Protein AF-A0A960AVV8-F1 (afdb_monomer_lite)

Radius of gyration: 19.46 Å; chains: 1; bounding box: 42×46×54 Å

pLDDT: mean 92.72, std 5.71, range [65.0, 98.75]

Secondary structure (DSSP, 8-state):
--HHHHHHHTHHHHH-GGGHHHHHHHHHHHHTT--HHHHHHHHHHHSHHHHHHHHHHHHHHHHH------GGGHHHHHHHHHHH-TTTHHHHIIIIIGGGGS-----SS----------SS-EEEEEEEE-SSS-HHHHHHHHHHHSSEEEEEEEEESSSGGGS--HHHHHHHHHHHHH-PPPPTT-EE--SS-TT-

Sequence (197 aa):
MDEADLLLSQFAPLRNPELWPQNAAALNAAMRGNPSDLEAGAGPFLTPKGWASVTTSAAISCADASAHRPPKAWPRVIGRFNRISRLQGRVQGWWLWAPCAAWPVRGQDAYRGPWNASTPNPILLIGTRHDPNTPYRNAVRAQRLLGNAVLLTHNGYGHLSYQDPSACVELARVDYLVNVKTPLNGTVCKPDKRPFH

Structure (mmCIF, N/CA/C/O backbone):
data_AF-A0A960AVV8-F1
#
_entry.id   AF-A0A960AVV8-F1
#
loop_
_atom_site.group_PDB
_atom_site.id
_atom_site.type_symbol
_atom_site.label_atom_id
_atom_site.label_alt_id
_atom_site.label_comp_id
_atom_site.label_asym_id
_atom_site.label_entity_id
_atom_site.label_seq_id
_atom_site.pdbx_PDB_ins_code
_atom_site.Cartn_x
_atom_site.Cartn_y
_atom_site.Cartn_z
_atom_site.occupancy
_atom_site.B_iso_or_equiv
_atom_site.auth_seq_id
_atom_site.auth_comp_id
_atom_site.auth_asym_id
_atom_site.auth_atom_id
_atom_site.pdbx_PDB_model_num
ATOM 1 N N . MET A 1 1 ? 17.703 -1.146 -21.468 1.00 84.00 1 MET A N 1
ATOM 2 C CA . MET A 1 1 ? 16.694 -1.535 -20.469 1.00 84.00 1 MET A CA 1
ATOM 3 C C . MET A 1 1 ? 16.063 -2.857 -20.850 1.00 84.00 1 MET A C 1
ATOM 5 O O . MET A 1 1 ? 15.555 -2.978 -21.964 1.00 84.00 1 MET A O 1
ATOM 9 N N . ASP A 1 2 ? 16.103 -3.835 -19.952 1.00 88.12 2 ASP A N 1
ATOM 10 C CA . ASP A 1 2 ? 15.356 -5.083 -20.115 1.00 88.12 2 ASP A CA 1
ATOM 11 C C . ASP A 1 2 ? 13.948 -4.997 -19.482 1.00 88.12 2 ASP A C 1
ATOM 13 O O . ASP A 1 2 ? 13.539 -3.965 -18.944 1.00 88.12 2 ASP A O 1
ATOM 17 N N . GLU A 1 3 ? 13.161 -6.075 -19.584 1.00 88.44 3 GLU A N 1
ATOM 18 C CA . GLU A 1 3 ? 11.819 -6.132 -18.985 1.00 88.44 3 GLU A CA 1
ATOM 19 C C . GLU A 1 3 ? 11.873 -6.013 -17.451 1.00 88.44 3 GLU A C 1
ATOM 21 O O . GLU A 1 3 ? 10.986 -5.408 -16.855 1.00 88.44 3 GLU A O 1
ATOM 26 N N . ALA A 1 4 ? 12.890 -6.574 -16.794 1.00 87.00 4 ALA A N 1
ATOM 27 C CA . ALA A 1 4 ? 12.969 -6.605 -15.338 1.00 87.00 4 ALA A CA 1
ATOM 28 C C . ALA A 1 4 ? 13.204 -5.206 -14.757 1.00 87.00 4 ALA A C 1
ATOM 30 O O . ALA A 1 4 ? 12.497 -4.815 -13.824 1.00 87.00 4 ALA A O 1
ATOM 31 N N . ASP A 1 5 ? 14.116 -4.438 -15.351 1.00 90.06 5 ASP A N 1
ATOM 32 C CA . ASP A 1 5 ? 14.379 -3.044 -14.992 1.00 90.06 5 ASP A CA 1
ATOM 33 C C . ASP A 1 5 ? 13.116 -2.195 -15.139 1.00 90.06 5 ASP A C 1
ATOM 35 O O . ASP A 1 5 ? 12.729 -1.464 -14.222 1.00 90.06 5 ASP A O 1
ATOM 39 N N . LEU A 1 6 ? 12.399 -2.363 -16.256 1.00 92.44 6 LEU A N 1
ATOM 40 C CA . LEU A 1 6 ? 11.126 -1.685 -16.467 1.00 92.44 6 LEU A CA 1
ATOM 41 C C . LEU A 1 6 ? 10.138 -2.016 -15.343 1.00 92.44 6 LEU A C 1
ATOM 43 O O . LEU A 1 6 ? 9.556 -1.103 -14.766 1.00 92.44 6 LEU A O 1
ATOM 47 N N . LEU A 1 7 ? 9.952 -3.288 -14.991 1.00 92.19 7 LEU A N 1
ATOM 48 C CA . LEU A 1 7 ? 9.010 -3.681 -13.937 1.00 92.19 7 LEU A CA 1
ATOM 49 C C . LEU A 1 7 ? 9.407 -3.144 -12.551 1.00 92.19 7 LEU A C 1
ATOM 51 O O . LEU A 1 7 ? 8.540 -2.680 -11.804 1.00 92.19 7 LEU A O 1
ATOM 55 N N . LEU A 1 8 ? 10.699 -3.169 -12.215 1.00 90.62 8 LEU A N 1
ATOM 56 C CA . LEU A 1 8 ? 11.222 -2.638 -10.953 1.00 90.62 8 LEU A CA 1
ATOM 57 C C . LEU A 1 8 ? 11.038 -1.122 -10.855 1.00 90.62 8 LEU A C 1
ATOM 59 O O . LEU A 1 8 ? 10.595 -0.627 -9.814 1.00 90.62 8 LEU A O 1
ATOM 63 N N . SER A 1 9 ? 11.283 -0.396 -11.950 1.00 93.56 9 SER A N 1
ATOM 64 C CA . SER A 1 9 ? 11.131 1.064 -12.005 1.00 93.56 9 SER A CA 1
ATOM 65 C C . SER A 1 9 ? 9.711 1.534 -11.660 1.00 93.56 9 SER A C 1
ATOM 67 O O . SER A 1 9 ? 9.526 2.640 -11.159 1.00 93.56 9 SER A O 1
ATOM 69 N N . GLN A 1 10 ? 8.695 0.681 -11.847 1.00 93.94 10 GLN A N 1
ATOM 70 C CA . GLN A 1 10 ? 7.302 1.023 -11.554 1.00 93.94 10 GLN A CA 1
ATOM 71 C C . GLN A 1 10 ? 6.935 0.917 -10.067 1.00 93.94 10 GLN A C 1
ATOM 73 O O . GLN A 1 10 ? 5.875 1.398 -9.665 1.00 93.94 10 GLN A O 1
ATOM 78 N N . PHE A 1 11 ? 7.768 0.298 -9.225 1.00 90.00 11 PHE A N 1
ATOM 79 C CA . PHE A 1 11 ? 7.411 0.042 -7.827 1.00 90.00 11 PHE A CA 1
ATOM 80 C C . PHE A 1 11 ? 7.203 1.327 -7.012 1.00 90.00 11 PHE A C 1
ATOM 82 O O . PHE A 1 11 ? 6.229 1.433 -6.267 1.00 90.00 11 PHE A O 1
ATOM 89 N N . ALA A 1 12 ? 8.100 2.306 -7.149 1.00 90.50 12 ALA A N 1
ATOM 90 C CA . ALA A 1 12 ? 7.998 3.584 -6.448 1.00 90.50 12 ALA A CA 1
ATOM 91 C C . ALA A 1 12 ? 6.851 4.477 -6.970 1.00 90.50 12 ALA A C 1
ATOM 93 O O . ALA A 1 12 ? 5.987 4.839 -6.166 1.00 90.50 12 ALA A O 1
ATOM 94 N N . PRO A 1 13 ? 6.765 4.804 -8.276 1.00 93.94 13 PRO A N 1
ATOM 95 C CA . PRO A 1 13 ? 5.767 5.753 -8.765 1.00 93.94 13 PRO A CA 1
ATOM 96 C C . PRO A 1 13 ? 4.332 5.250 -8.602 1.00 93.94 13 PRO A C 1
ATOM 98 O O . PRO A 1 13 ? 3.453 6.023 -8.244 1.00 93.94 13 PRO A O 1
ATOM 101 N N . LEU A 1 14 ? 4.058 3.951 -8.759 1.00 92.81 14 LEU A N 1
ATOM 102 C CA . LEU A 1 14 ? 2.690 3.442 -8.587 1.00 92.81 14 LEU A CA 1
ATOM 103 C C . LEU A 1 14 ? 2.161 3.584 -7.151 1.00 92.81 14 LEU A C 1
ATOM 105 O O . LEU A 1 14 ? 0.949 3.597 -6.944 1.00 92.81 14 LEU A O 1
ATOM 109 N N . ARG A 1 15 ? 3.051 3.708 -6.161 1.00 93.81 15 ARG A N 1
ATOM 110 C CA . ARG A 1 15 ? 2.703 3.891 -4.746 1.00 93.81 15 ARG A CA 1
ATOM 111 C C . ARG A 1 15 ? 2.546 5.354 -4.343 1.00 93.81 15 ARG A C 1
ATOM 113 O O . ARG A 1 15 ? 1.976 5.595 -3.283 1.00 93.81 15 ARG A O 1
ATOM 120 N N . ASN A 1 16 ? 3.042 6.288 -5.149 1.00 94.44 16 ASN A N 1
ATOM 121 C CA . ASN A 1 16 ? 3.031 7.713 -4.849 1.00 94.44 16 ASN A CA 1
ATOM 122 C C . ASN A 1 16 ? 2.475 8.511 -6.048 1.00 94.44 16 ASN A C 1
ATOM 124 O O . ASN A 1 16 ? 3.204 8.729 -7.019 1.00 94.44 16 ASN A O 1
ATOM 128 N N . PRO A 1 17 ? 1.209 8.964 -5.979 1.00 93.75 17 PRO A N 1
ATOM 129 C CA . PRO A 1 17 ? 0.574 9.781 -7.012 1.00 93.75 17 PRO A CA 1
ATOM 130 C C . PRO A 1 17 ? 1.329 11.051 -7.408 1.00 93.75 17 PRO A C 1
ATOM 132 O O . PRO A 1 17 ? 1.229 11.475 -8.559 1.00 93.75 17 PRO A O 1
ATOM 135 N N . GLU A 1 18 ? 2.122 11.630 -6.506 1.00 92.00 18 GLU A N 1
ATOM 136 C CA . GLU A 1 18 ? 2.955 12.803 -6.792 1.00 92.00 18 GLU A CA 1
ATOM 137 C C . GLU A 1 18 ? 3.999 12.526 -7.888 1.00 92.00 18 GLU A C 1
ATOM 139 O O . GLU A 1 18 ? 4.333 13.407 -8.678 1.00 92.00 18 GLU A O 1
ATOM 144 N N . LEU A 1 19 ? 4.464 11.278 -8.002 1.00 93.31 19 LEU A N 1
ATOM 145 C CA . LEU A 1 19 ? 5.459 10.863 -8.995 1.00 93.31 19 LEU A CA 1
ATOM 146 C C . LEU A 1 19 ? 4.846 10.498 -10.354 1.00 93.31 19 LEU A C 1
ATOM 148 O O . LEU A 1 19 ? 5.576 10.202 -11.303 1.00 93.31 19 LEU A O 1
ATOM 152 N N . TRP A 1 20 ? 3.518 10.478 -10.488 1.00 94.88 20 TRP A N 1
ATOM 153 C CA . TRP A 1 20 ? 2.874 10.006 -11.716 1.00 94.88 20 TRP A CA 1
ATOM 154 C C . TRP A 1 20 ? 3.174 10.857 -12.956 1.00 94.88 20 TRP A C 1
ATOM 156 O O . TRP A 1 20 ? 3.436 10.253 -13.999 1.00 94.88 20 TRP A O 1
ATOM 166 N N . PRO A 1 21 ? 3.196 12.207 -12.903 1.00 93.94 21 PRO A N 1
ATOM 167 C CA . PRO A 1 21 ? 3.568 13.015 -14.066 1.00 93.94 21 PRO A CA 1
ATOM 168 C C . PRO A 1 21 ? 4.992 12.722 -14.558 1.00 93.94 21 PRO A C 1
ATOM 170 O O . PRO A 1 21 ? 5.221 12.574 -15.758 1.00 93.94 21 PRO A O 1
ATOM 173 N N . GLN A 1 22 ? 5.937 12.565 -13.628 1.00 94.25 22 GLN A N 1
ATOM 174 C CA . GLN A 1 22 ? 7.332 12.239 -13.937 1.00 94.25 22 GLN A CA 1
ATOM 175 C C . GLN A 1 22 ? 7.448 10.832 -14.537 1.00 94.25 22 GLN A C 1
ATOM 177 O O . GLN A 1 22 ? 8.085 10.653 -15.571 1.00 94.25 22 GLN A O 1
ATOM 182 N N . ASN A 1 23 ? 6.759 9.841 -13.959 1.00 95.75 23 ASN A N 1
ATOM 183 C CA . ASN A 1 23 ? 6.737 8.483 -14.505 1.00 95.75 23 ASN A CA 1
ATOM 184 C C . ASN A 1 23 ? 6.099 8.432 -15.904 1.00 95.75 23 ASN A C 1
ATOM 186 O O . ASN A 1 23 ? 6.581 7.720 -16.780 1.00 95.75 23 ASN A O 1
ATOM 190 N N . ALA A 1 24 ? 5.041 9.213 -16.147 1.00 96.31 24 ALA A N 1
ATOM 191 C CA . ALA A 1 24 ? 4.429 9.322 -17.469 1.00 96.31 24 ALA A CA 1
ATOM 192 C C . ALA A 1 24 ? 5.407 9.911 -18.501 1.00 96.31 24 ALA A C 1
ATOM 194 O O . ALA A 1 24 ? 5.494 9.406 -19.622 1.00 96.31 24 ALA A O 1
ATOM 195 N N . ALA A 1 25 ? 6.180 10.934 -18.122 1.00 96.38 25 ALA A N 1
ATOM 196 C CA . ALA A 1 25 ? 7.226 11.496 -18.972 1.00 96.38 25 ALA A CA 1
ATOM 197 C C . ALA A 1 25 ? 8.341 10.477 -19.270 1.00 96.38 25 ALA A C 1
ATOM 199 O O . ALA A 1 25 ? 8.720 10.331 -20.433 1.00 96.38 25 ALA A O 1
ATOM 200 N N . ALA A 1 26 ? 8.791 9.724 -18.261 1.00 97.06 26 ALA A N 1
ATOM 201 C CA . ALA A 1 26 ? 9.808 8.681 -18.403 1.00 97.06 26 ALA A CA 1
ATOM 202 C C . ALA A 1 26 ? 9.350 7.540 -19.332 1.00 97.06 26 ALA A C 1
ATOM 204 O O . ALA A 1 26 ? 10.071 7.151 -20.250 1.00 97.06 26 ALA A O 1
ATOM 205 N N . LEU A 1 27 ? 8.112 7.055 -19.170 1.00 96.56 27 LEU A N 1
ATOM 206 C CA . LEU A 1 27 ? 7.510 6.061 -20.071 1.00 96.56 27 LEU A CA 1
ATOM 207 C C . LEU A 1 27 ? 7.432 6.581 -21.512 1.00 96.56 27 LEU A C 1
ATOM 209 O O . LEU A 1 27 ? 7.778 5.876 -22.458 1.00 96.56 27 LEU A O 1
ATOM 213 N N . ASN A 1 28 ? 7.023 7.836 -21.685 1.00 97.69 28 ASN A N 1
ATOM 214 C CA . ASN A 1 28 ? 6.920 8.483 -22.987 1.00 97.69 28 ASN A CA 1
ATOM 215 C C . ASN A 1 28 ? 8.299 8.688 -23.655 1.00 97.69 28 ASN A C 1
ATOM 217 O O . ASN A 1 28 ? 8.425 8.544 -24.871 1.00 97.69 28 ASN A O 1
ATOM 221 N N . ALA A 1 29 ? 9.344 8.998 -22.882 1.00 97.81 29 ALA A N 1
ATOM 222 C CA . ALA A 1 29 ? 10.720 9.066 -23.373 1.00 97.81 29 ALA A CA 1
ATOM 223 C C . ALA A 1 29 ? 11.237 7.682 -23.793 1.00 97.81 29 ALA A C 1
ATOM 225 O O . ALA A 1 29 ? 11.805 7.543 -24.879 1.00 97.81 29 ALA A O 1
ATOM 226 N N . ALA A 1 30 ? 10.946 6.645 -23.003 1.00 96.94 30 ALA A N 1
ATOM 227 C CA . ALA A 1 30 ? 11.316 5.269 -23.314 1.00 96.94 30 ALA A CA 1
ATOM 228 C C . ALA A 1 30 ? 10.648 4.771 -24.602 1.00 96.94 30 ALA A C 1
ATOM 230 O O . ALA A 1 30 ? 11.308 4.159 -25.439 1.00 96.94 30 ALA A O 1
ATOM 231 N N . MET A 1 31 ? 9.374 5.116 -24.821 1.00 96.38 31 MET A N 1
ATOM 232 C CA . MET A 1 31 ? 8.669 4.842 -26.081 1.00 96.38 31 MET A CA 1
ATOM 233 C C . MET A 1 31 ? 9.312 5.529 -27.297 1.00 96.38 31 MET A C 1
ATOM 235 O O . MET A 1 31 ? 9.145 5.057 -28.418 1.00 96.38 31 MET A O 1
ATOM 239 N N . ARG A 1 32 ? 10.064 6.617 -27.090 1.00 97.62 32 ARG A N 1
ATOM 240 C CA . ARG A 1 32 ? 10.869 7.299 -28.120 1.00 97.62 32 ARG A CA 1
ATOM 241 C C . ARG A 1 32 ? 12.323 6.818 -28.192 1.00 97.62 32 ARG A C 1
ATOM 243 O O . ARG A 1 32 ? 13.122 7.426 -28.895 1.00 97.62 32 ARG A O 1
ATOM 250 N N . GLY A 1 33 ? 12.673 5.749 -27.480 1.00 96.88 33 GLY A N 1
ATOM 251 C CA . GLY A 1 33 ? 14.013 5.166 -27.496 1.00 96.88 33 GLY A CA 1
ATOM 252 C C . GLY A 1 33 ? 14.975 5.716 -26.441 1.00 96.88 33 GLY A C 1
ATOM 253 O O . GLY A 1 33 ? 16.153 5.378 -26.491 1.00 96.88 33 GLY A O 1
ATOM 254 N N . ASN A 1 34 ? 14.506 6.518 -25.477 1.00 97.25 34 ASN A N 1
ATOM 255 C CA . ASN A 1 34 ? 15.319 6.983 -24.349 1.00 97.25 34 ASN A CA 1
ATOM 256 C C . ASN A 1 34 ? 14.790 6.431 -23.008 1.00 97.25 34 ASN A C 1
ATOM 258 O O . ASN A 1 34 ? 13.905 7.042 -22.406 1.00 97.25 34 ASN A O 1
ATOM 262 N N . PRO A 1 35 ? 15.300 5.280 -22.531 1.00 96.25 35 PRO A N 1
ATOM 263 C CA . PRO A 1 35 ? 14.834 4.647 -21.300 1.00 96.25 35 PRO A CA 1
ATOM 264 C C . PRO A 1 35 ? 15.554 5.115 -20.025 1.00 96.25 35 PRO A C 1
ATOM 266 O O . PRO A 1 35 ? 15.284 4.560 -18.961 1.00 96.25 35 PRO A O 1
ATOM 269 N N . SER A 1 36 ? 16.465 6.092 -20.102 1.00 95.94 36 SER A N 1
ATOM 270 C CA . SER A 1 36 ? 17.418 6.380 -19.02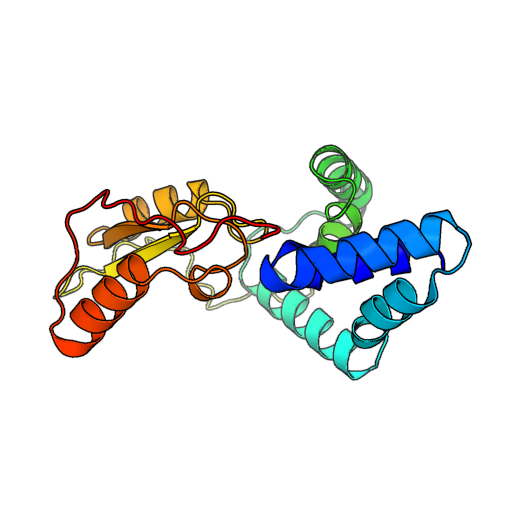1 1.00 95.94 36 SER A CA 1
ATOM 271 C C . SER A 1 36 ? 16.770 6.695 -17.668 1.00 95.94 36 SER A C 1
ATOM 273 O O . SER A 1 36 ? 17.270 6.242 -16.642 1.00 95.94 36 SER A O 1
ATOM 275 N N . ASP A 1 37 ? 15.629 7.388 -17.644 1.00 95.75 37 ASP A N 1
ATOM 276 C CA . ASP A 1 37 ? 14.917 7.694 -16.392 1.00 95.75 37 ASP A CA 1
ATOM 277 C C . ASP A 1 37 ? 14.326 6.438 -15.727 1.00 95.75 37 ASP A C 1
ATOM 279 O O . ASP A 1 37 ? 14.298 6.322 -14.500 1.00 95.75 37 ASP A O 1
ATOM 283 N N . LEU A 1 38 ? 13.872 5.468 -16.526 1.00 96.19 38 LEU A N 1
ATOM 284 C CA . LEU A 1 38 ? 13.340 4.201 -16.020 1.00 96.19 38 LEU A CA 1
ATOM 285 C C . LEU A 1 38 ? 14.466 3.288 -15.524 1.00 96.19 38 LEU A C 1
ATOM 287 O O . LEU A 1 38 ? 14.331 2.675 -14.466 1.00 96.19 38 LEU A O 1
ATOM 291 N N . GLU A 1 39 ? 15.600 3.258 -16.229 1.00 94.75 39 GLU A N 1
ATOM 292 C CA . GLU A 1 39 ? 16.811 2.556 -15.781 1.00 94.75 39 GLU A CA 1
ATOM 293 C C . GLU A 1 39 ? 17.321 3.140 -14.453 1.00 94.75 39 GLU A C 1
ATOM 295 O O . GLU A 1 39 ? 17.595 2.400 -13.503 1.00 94.75 39 GLU A O 1
ATOM 300 N N . ALA A 1 40 ? 17.352 4.471 -14.335 1.00 93.44 40 ALA A N 1
ATOM 301 C CA . ALA A 1 40 ? 17.693 5.155 -13.091 1.00 93.44 40 ALA A CA 1
ATOM 302 C C . ALA A 1 40 ? 16.709 4.817 -11.955 1.00 93.44 40 ALA A C 1
ATOM 304 O O . ALA A 1 40 ? 17.132 4.608 -10.817 1.00 93.44 40 ALA A O 1
ATOM 305 N N . GLY A 1 41 ? 15.412 4.699 -12.257 1.00 92.56 41 GLY A N 1
ATOM 306 C CA . GLY A 1 41 ? 14.387 4.286 -11.296 1.00 92.56 41 GLY A CA 1
ATOM 307 C C . GLY A 1 41 ? 14.535 2.841 -10.799 1.00 92.56 41 GLY A C 1
ATOM 308 O O . GLY A 1 41 ? 14.175 2.548 -9.657 1.00 92.56 41 GLY A O 1
ATOM 309 N N . ALA A 1 42 ? 15.085 1.939 -11.617 1.00 92.31 42 ALA A N 1
ATOM 310 C CA . ALA A 1 42 ? 15.361 0.551 -11.237 1.00 92.31 42 ALA A CA 1
ATOM 311 C C . ALA A 1 42 ? 16.645 0.406 -10.399 1.00 92.31 42 ALA A C 1
ATOM 313 O O . ALA A 1 42 ? 16.706 -0.423 -9.485 1.00 92.31 42 ALA A O 1
ATOM 314 N N . GLY A 1 43 ? 17.651 1.244 -10.674 1.00 92.44 43 GLY A N 1
ATOM 315 C CA . GLY A 1 43 ? 18.996 1.181 -10.095 1.00 92.44 43 GLY A CA 1
ATOM 316 C C . GLY A 1 43 ? 19.070 0.932 -8.580 1.00 92.44 43 GLY A C 1
ATOM 317 O O . GLY A 1 43 ? 19.808 0.032 -8.168 1.00 92.44 43 GLY A O 1
ATOM 318 N N . PRO A 1 44 ? 18.304 1.638 -7.720 1.00 91.44 44 PRO A N 1
ATOM 319 C CA . PRO A 1 44 ? 18.348 1.437 -6.270 1.00 91.44 44 PRO A CA 1
ATOM 320 C C . PRO A 1 44 ? 18.113 -0.012 -5.819 1.00 91.44 44 PRO A C 1
ATOM 322 O O . PRO A 1 44 ? 18.729 -0.454 -4.844 1.00 91.44 44 PRO A O 1
ATOM 325 N N . PHE A 1 45 ? 17.276 -0.767 -6.538 1.00 87.12 45 PHE A N 1
ATOM 326 C CA . PHE A 1 45 ? 16.957 -2.163 -6.220 1.00 87.12 45 PHE A CA 1
ATOM 327 C C . PHE A 1 45 ? 18.077 -3.140 -6.579 1.00 87.12 45 PHE A C 1
ATOM 329 O O . PHE A 1 45 ? 18.158 -4.212 -5.986 1.00 87.12 45 PHE A O 1
ATOM 336 N N . LEU A 1 46 ? 18.953 -2.754 -7.506 1.00 88.69 46 LEU A N 1
ATOM 337 C CA . LEU A 1 46 ? 20.052 -3.579 -8.005 1.00 88.69 46 LEU A CA 1
ATOM 338 C C . LEU A 1 46 ? 21.338 -3.418 -7.179 1.00 88.69 46 LEU A C 1
ATOM 340 O O . LEU A 1 46 ? 22.286 -4.185 -7.337 1.00 88.69 46 LEU A O 1
ATOM 344 N N . THR A 1 47 ? 21.377 -2.440 -6.271 1.00 93.44 47 THR A N 1
ATOM 345 C CA . THR A 1 47 ? 22.517 -2.215 -5.370 1.00 93.44 47 THR A CA 1
ATOM 346 C C . THR A 1 47 ? 22.610 -3.289 -4.275 1.00 93.44 47 THR A C 1
ATOM 348 O O . THR A 1 47 ? 21.588 -3.866 -3.895 1.00 93.44 47 THR A O 1
ATOM 351 N N . PRO A 1 48 ? 23.790 -3.508 -3.656 1.00 95.12 48 PRO A N 1
ATOM 352 C CA . PRO A 1 48 ? 23.912 -4.388 -2.488 1.00 95.12 48 PRO A CA 1
ATOM 353 C C . PRO A 1 48 ? 22.948 -4.024 -1.348 1.00 95.12 48 PRO A C 1
ATOM 355 O O . PRO A 1 48 ? 22.385 -4.901 -0.695 1.00 95.12 48 PRO A O 1
ATOM 358 N N . LYS A 1 49 ? 22.703 -2.723 -1.135 1.00 93.31 49 LYS A N 1
ATOM 359 C CA . LYS A 1 49 ? 21.740 -2.230 -0.141 1.00 93.31 49 LYS A CA 1
ATOM 360 C C . LYS A 1 49 ? 20.298 -2.587 -0.516 1.00 93.31 49 LYS A C 1
ATOM 362 O O . LYS A 1 49 ? 19.534 -3.001 0.356 1.00 93.31 49 LYS A O 1
ATOM 367 N N . GLY A 1 50 ? 19.935 -2.440 -1.791 1.00 90.00 50 GLY A N 1
ATOM 368 C CA . GLY A 1 50 ? 18.637 -2.858 -2.322 1.00 90.00 50 GLY A CA 1
ATOM 369 C C . GLY A 1 50 ? 18.402 -4.349 -2.096 1.00 90.00 50 GLY A C 1
ATOM 370 O O . GLY A 1 50 ? 17.415 -4.728 -1.468 1.00 90.00 50 GLY A O 1
ATOM 371 N N . TRP A 1 51 ? 19.372 -5.180 -2.481 1.00 87.81 51 TRP A N 1
ATOM 372 C CA . TRP A 1 51 ? 19.340 -6.622 -2.239 1.00 87.81 51 TRP A CA 1
ATOM 373 C C . TRP A 1 51 ? 19.198 -6.981 -0.757 1.00 87.81 51 TRP A C 1
ATOM 375 O O . TRP A 1 51 ? 18.344 -7.795 -0.413 1.00 87.81 51 TRP A O 1
ATOM 385 N N . ALA A 1 52 ? 19.955 -6.340 0.137 1.00 91.00 52 ALA A N 1
ATOM 386 C CA . ALA A 1 52 ? 19.852 -6.590 1.576 1.00 91.00 52 ALA A CA 1
ATOM 387 C C . ALA A 1 52 ? 18.461 -6.248 2.147 1.00 91.00 52 ALA A C 1
ATOM 389 O O . ALA A 1 52 ? 17.921 -6.985 2.978 1.00 91.00 52 ALA A O 1
ATOM 390 N N . SER A 1 53 ? 17.845 -5.151 1.690 1.00 87.44 53 SER A N 1
ATOM 391 C CA . SER A 1 53 ? 16.487 -4.765 2.105 1.00 87.44 53 SER A CA 1
ATOM 392 C C . SER A 1 53 ? 15.451 -5.822 1.708 1.00 87.44 53 SER A C 1
ATOM 394 O O . SER A 1 53 ? 14.537 -6.146 2.474 1.00 87.44 53 SER A O 1
ATOM 396 N N . VAL A 1 54 ? 15.628 -6.410 0.532 1.00 84.25 54 VAL A N 1
ATOM 397 C CA . VAL A 1 54 ? 14.745 -7.446 0.003 1.00 84.25 54 VAL A CA 1
ATOM 398 C C . VAL A 1 54 ? 14.886 -8.734 0.772 1.00 84.25 54 VAL A C 1
ATOM 400 O O . VAL A 1 54 ? 13.879 -9.285 1.207 1.00 84.25 54 VAL A O 1
ATOM 403 N N . THR A 1 55 ? 16.109 -9.243 0.921 1.00 87.50 55 THR A N 1
ATOM 404 C CA . THR A 1 55 ? 16.322 -10.520 1.605 1.00 87.50 55 THR A CA 1
ATOM 405 C C . THR A 1 55 ? 15.829 -10.441 3.042 1.00 87.50 55 THR A C 1
ATOM 407 O O . THR A 1 55 ? 15.249 -11.403 3.534 1.00 87.50 55 THR A O 1
ATOM 410 N N . THR A 1 56 ? 15.958 -9.273 3.679 1.00 91.50 56 THR A N 1
ATOM 411 C CA . THR A 1 56 ? 15.354 -8.990 4.989 1.00 91.50 56 THR A CA 1
ATOM 412 C C . THR A 1 56 ? 13.824 -9.055 4.935 1.00 91.50 56 THR A C 1
ATOM 414 O O . THR A 1 56 ? 13.207 -9.729 5.758 1.00 91.50 56 THR A O 1
ATOM 417 N N . SER A 1 57 ? 13.195 -8.418 3.943 1.00 90.31 57 SER A N 1
ATOM 418 C CA . SER A 1 57 ? 11.734 -8.451 3.774 1.00 90.31 57 SER A CA 1
ATOM 419 C C . SER A 1 57 ? 11.208 -9.869 3.529 1.00 90.31 57 SER A C 1
ATOM 421 O O . SER A 1 57 ? 10.192 -10.259 4.107 1.00 90.31 57 SER A O 1
ATOM 423 N N . ALA A 1 58 ? 11.907 -10.654 2.705 1.00 90.31 58 ALA A N 1
ATOM 424 C CA . ALA A 1 58 ? 11.587 -12.054 2.456 1.00 90.31 58 ALA A CA 1
ATOM 425 C C . ALA A 1 58 ? 11.755 -12.891 3.731 1.00 90.31 58 ALA A C 1
ATOM 427 O O . ALA A 1 58 ? 10.841 -13.625 4.087 1.00 90.31 58 ALA A O 1
ATOM 428 N N . ALA A 1 59 ? 12.858 -12.719 4.466 1.00 90.19 59 ALA A N 1
ATOM 429 C CA . ALA A 1 59 ? 13.112 -13.435 5.712 1.00 90.19 59 ALA A CA 1
ATOM 430 C C . ALA A 1 59 ? 11.970 -13.284 6.724 1.00 90.19 59 ALA A C 1
ATOM 432 O O . ALA A 1 59 ? 11.450 -14.279 7.232 1.00 90.19 59 ALA A O 1
ATOM 433 N N . ILE A 1 60 ? 11.553 -12.038 6.964 1.00 90.44 60 ILE A N 1
ATOM 434 C CA . ILE A 1 60 ? 10.456 -11.707 7.880 1.00 90.44 60 ILE A CA 1
ATOM 435 C C . ILE A 1 60 ? 9.136 -12.269 7.341 1.00 90.44 60 ILE A C 1
ATOM 437 O O . ILE A 1 60 ? 8.420 -12.974 8.049 1.00 90.44 60 ILE A O 1
ATOM 441 N N . SER A 1 61 ? 8.841 -12.046 6.057 1.00 90.50 61 SER A N 1
ATOM 442 C CA . SER A 1 61 ? 7.590 -12.513 5.445 1.00 90.50 61 SER A CA 1
ATOM 443 C C . SER A 1 61 ? 7.450 -14.035 5.479 1.00 90.50 61 SER A C 1
ATOM 445 O O . SER A 1 61 ? 6.355 -14.539 5.725 1.00 90.50 61 SER A O 1
ATOM 447 N N . CYS A 1 62 ? 8.536 -14.779 5.256 1.00 90.44 62 CYS A N 1
ATOM 448 C CA . CYS A 1 62 ? 8.533 -16.238 5.327 1.00 90.44 62 CYS A CA 1
ATOM 449 C C . CYS A 1 62 ? 8.387 -16.748 6.765 1.00 90.44 62 CYS A C 1
ATOM 451 O O . CYS A 1 62 ? 7.733 -17.767 6.983 1.00 90.44 62 CYS A O 1
ATOM 453 N N . ALA A 1 63 ? 8.954 -16.041 7.745 1.00 89.88 63 ALA A N 1
ATOM 454 C CA . ALA A 1 63 ? 8.781 -16.382 9.152 1.00 89.88 63 ALA A CA 1
ATOM 455 C C . ALA A 1 63 ? 7.327 -16.162 9.617 1.00 89.88 63 ALA A C 1
ATOM 457 O O . ALA A 1 63 ? 6.742 -17.044 10.258 1.00 89.88 63 ALA A O 1
ATOM 458 N N . ASP A 1 64 ? 6.723 -15.032 9.243 1.00 89.25 64 ASP A N 1
ATOM 459 C CA . ASP A 1 64 ? 5.396 -14.625 9.713 1.00 89.25 64 ASP A CA 1
ATOM 460 C C . ASP A 1 64 ? 4.257 -15.330 8.966 1.00 89.25 64 ASP A C 1
ATOM 462 O O . ASP A 1 64 ? 3.276 -15.798 9.563 1.00 89.25 64 ASP A O 1
ATOM 466 N N . ALA A 1 65 ? 4.363 -15.444 7.641 1.00 83.12 65 ALA A N 1
ATOM 467 C CA . ALA A 1 65 ? 3.288 -15.972 6.816 1.00 83.12 65 ALA A CA 1
ATOM 468 C C . ALA A 1 65 ? 3.218 -17.505 6.849 1.00 83.12 65 ALA A C 1
ATOM 470 O O . ALA A 1 65 ? 4.209 -18.227 6.836 1.00 83.12 65 ALA A O 1
ATOM 471 N N . SER A 1 66 ? 2.001 -18.041 6.768 1.00 72.62 66 SER A N 1
ATOM 472 C CA . SER A 1 66 ? 1.774 -19.484 6.611 1.00 72.62 66 SER A CA 1
ATOM 473 C C . SER A 1 66 ? 2.002 -19.990 5.176 1.00 72.62 66 SER A C 1
ATOM 475 O O . SER A 1 66 ? 1.823 -21.177 4.902 1.00 72.62 66 SER A O 1
ATOM 477 N N . ALA A 1 67 ? 2.395 -19.118 4.240 1.00 65.25 67 ALA A N 1
ATOM 478 C CA . ALA A 1 67 ? 2.416 -19.375 2.801 1.00 65.25 67 ALA A CA 1
ATOM 479 C C . ALA A 1 67 ? 3.650 -20.171 2.327 1.00 65.25 67 ALA A C 1
ATOM 481 O O . ALA A 1 67 ? 4.400 -19.727 1.462 1.00 65.25 67 ALA A O 1
ATOM 482 N N . HIS A 1 68 ? 3.823 -21.389 2.837 1.00 77.06 68 HIS A N 1
ATOM 483 C CA . HIS A 1 68 ? 4.876 -22.299 2.388 1.00 77.06 68 HIS A CA 1
ATOM 484 C C . HIS A 1 68 ? 4.336 -23.207 1.277 1.00 77.06 68 HIS A C 1
ATOM 486 O O . HIS A 1 68 ? 3.495 -24.081 1.499 1.00 77.06 68 HIS A O 1
ATOM 492 N N . ARG A 1 69 ? 4.795 -22.986 0.044 1.00 86.69 69 ARG A N 1
ATOM 493 C CA . ARG A 1 69 ? 4.549 -23.881 -1.097 1.00 86.69 69 ARG A CA 1
ATOM 494 C C . ARG A 1 69 ? 5.855 -24.579 -1.467 1.00 86.69 69 ARG A C 1
ATOM 496 O O . ARG A 1 69 ? 6.887 -23.912 -1.463 1.00 86.69 69 ARG A O 1
ATOM 503 N N . PRO A 1 70 ? 5.837 -25.880 -1.815 1.00 89.00 70 PRO A N 1
ATOM 504 C CA . PRO A 1 70 ? 7.062 -26.576 -2.192 1.00 89.00 70 PRO A CA 1
ATOM 505 C C . PRO A 1 70 ? 7.679 -25.930 -3.445 1.00 89.00 70 PRO A C 1
ATOM 507 O O . PRO A 1 70 ? 6.915 -25.466 -4.299 1.00 89.00 70 PRO A O 1
ATOM 510 N N . PRO A 1 71 ? 9.015 -25.956 -3.616 1.00 89.44 71 PRO A N 1
ATOM 511 C CA . PRO A 1 71 ? 9.713 -25.332 -4.748 1.00 89.44 71 PRO A CA 1
ATOM 512 C C . PRO A 1 71 ? 9.067 -25.610 -6.115 1.00 89.44 71 PRO A C 1
ATOM 514 O O . PRO A 1 71 ? 8.779 -24.687 -6.875 1.00 89.44 71 PRO A O 1
ATOM 517 N N . LYS A 1 72 ? 8.684 -26.868 -6.376 1.00 92.44 72 LYS A N 1
ATOM 518 C CA . LYS A 1 72 ? 8.034 -27.295 -7.632 1.00 92.44 72 LYS A CA 1
ATOM 519 C C . LYS A 1 72 ? 6.694 -26.612 -7.951 1.00 92.44 72 LYS A C 1
ATOM 521 O O . LYS A 1 72 ? 6.241 -26.659 -9.089 1.00 92.44 72 LYS A O 1
ATOM 526 N N . ALA A 1 73 ? 6.026 -26.006 -6.968 1.00 92.06 73 ALA A N 1
ATOM 527 C CA . ALA A 1 73 ? 4.746 -25.326 -7.165 1.00 92.06 73 ALA A CA 1
ATOM 528 C C . ALA A 1 73 ? 4.900 -23.856 -7.598 1.00 92.06 73 ALA A C 1
ATOM 530 O O . ALA A 1 73 ? 3.943 -23.276 -8.120 1.00 92.06 73 ALA A O 1
ATOM 531 N N . TRP A 1 74 ? 6.074 -23.248 -7.402 1.00 90.25 74 TRP A N 1
ATOM 532 C CA . TRP A 1 74 ? 6.267 -21.810 -7.594 1.00 90.25 74 TRP A CA 1
ATOM 533 C C . TRP A 1 74 ? 6.069 -21.316 -9.020 1.00 90.25 74 TRP A C 1
ATOM 535 O O . TRP A 1 74 ? 5.360 -20.323 -9.163 1.00 90.25 74 TRP A O 1
ATOM 545 N N . PRO A 1 75 ? 6.516 -22.009 -10.084 1.00 91.31 75 PRO A N 1
ATOM 546 C CA . PRO A 1 75 ? 6.214 -21.574 -11.449 1.00 91.31 75 PRO A CA 1
ATOM 547 C C . PRO A 1 75 ? 4.708 -21.358 -11.693 1.00 91.31 75 PRO A C 1
ATOM 549 O O . PRO A 1 75 ? 4.299 -20.376 -12.316 1.00 91.31 75 PRO A O 1
ATOM 552 N N . ARG A 1 76 ? 3.847 -22.210 -11.113 1.00 93.56 76 ARG A N 1
ATOM 553 C CA . ARG A 1 76 ? 2.383 -22.055 -11.183 1.00 93.56 76 ARG A CA 1
ATOM 554 C C . ARG A 1 76 ? 1.876 -20.877 -10.342 1.00 93.56 76 ARG A C 1
ATOM 556 O O . ARG A 1 76 ? 0.955 -20.183 -10.778 1.00 93.56 76 ARG A O 1
ATOM 563 N N . VAL A 1 77 ? 2.447 -20.652 -9.155 1.00 93.00 77 VAL A N 1
ATOM 564 C CA . VAL A 1 77 ? 2.110 -19.509 -8.281 1.00 93.00 77 VAL A CA 1
ATOM 565 C C . VAL A 1 77 ? 2.453 -18.189 -8.973 1.00 93.00 77 VAL A C 1
ATOM 567 O O . VAL A 1 77 ? 1.581 -17.330 -9.096 1.00 93.00 77 VAL A O 1
ATOM 570 N N . ILE A 1 78 ? 3.666 -18.070 -9.517 1.00 92.50 78 ILE A N 1
ATOM 571 C CA . ILE A 1 78 ? 4.112 -16.910 -10.297 1.00 92.50 78 ILE A CA 1
ATOM 572 C C . ILE A 1 78 ? 3.209 -16.692 -11.509 1.00 92.50 78 ILE A C 1
ATOM 574 O O . ILE A 1 78 ? 2.754 -15.575 -11.747 1.00 92.50 78 ILE A O 1
ATOM 578 N N . GLY A 1 79 ? 2.866 -17.760 -12.239 1.00 94.44 79 GLY A N 1
ATOM 579 C CA . GLY A 1 79 ? 1.928 -17.677 -13.357 1.00 94.44 79 GLY A CA 1
ATOM 580 C C . GLY A 1 79 ? 0.564 -17.107 -12.952 1.00 94.44 79 GLY A C 1
ATOM 581 O O . GLY A 1 79 ? -0.026 -16.330 -13.702 1.00 94.44 79 GLY A O 1
ATOM 582 N N . ARG A 1 80 ? 0.061 -17.437 -11.753 1.00 93.94 80 ARG A N 1
ATOM 583 C CA . ARG A 1 80 ? -1.173 -16.843 -11.216 1.00 93.94 80 ARG A CA 1
ATOM 584 C C . ARG A 1 80 ? -0.988 -15.369 -10.861 1.00 93.94 80 ARG A C 1
ATOM 586 O O . ARG A 1 80 ? -1.858 -14.577 -11.205 1.00 93.94 80 ARG A O 1
ATOM 593 N N . PHE A 1 81 ? 0.105 -15.000 -10.198 1.00 93.62 81 PHE A N 1
ATOM 594 C CA . PHE A 1 81 ? 0.380 -13.602 -9.858 1.00 93.62 81 PHE A CA 1
ATOM 595 C C . PHE A 1 81 ? 0.510 -12.735 -11.114 1.00 93.62 81 PHE A C 1
ATOM 597 O O . PHE A 1 81 ? -0.101 -11.673 -11.183 1.00 93.62 81 PHE A O 1
ATOM 604 N N . ASN A 1 82 ? 1.196 -13.227 -12.147 1.00 93.31 82 ASN A N 1
ATOM 605 C CA . ASN A 1 82 ? 1.356 -12.525 -13.421 1.00 93.31 82 ASN A CA 1
ATOM 606 C C . ASN A 1 82 ? 0.029 -12.307 -14.172 1.00 93.31 82 ASN A C 1
ATOM 608 O O . ASN A 1 82 ? -0.119 -11.326 -14.895 1.00 93.31 82 ASN A O 1
ATOM 612 N N . ARG A 1 83 ? -0.959 -13.200 -13.996 1.00 95.12 83 ARG A N 1
ATOM 613 C CA . ARG A 1 83 ? -2.320 -12.997 -14.529 1.00 95.12 83 ARG A CA 1
ATOM 614 C C . ARG A 1 83 ? -3.103 -11.920 -13.777 1.00 95.12 83 ARG A C 1
ATOM 616 O O . ARG A 1 83 ? -4.002 -11.333 -14.362 1.00 95.12 83 ARG A O 1
ATOM 623 N N . ILE A 1 84 ? -2.790 -11.687 -12.502 1.00 92.69 84 ILE A N 1
ATOM 624 C CA . ILE A 1 84 ? -3.427 -10.642 -11.686 1.00 92.69 84 ILE A CA 1
ATOM 625 C C . ILE A 1 84 ? -2.803 -9.280 -11.994 1.00 92.69 84 ILE A C 1
ATOM 627 O O . ILE A 1 84 ? -3.518 -8.299 -12.157 1.00 92.69 84 ILE A O 1
ATOM 631 N N . SER A 1 85 ? -1.474 -9.217 -12.074 1.00 92.12 85 SER A N 1
ATOM 632 C CA . SER A 1 85 ? -0.746 -8.002 -12.426 1.00 92.12 85 SER A CA 1
ATOM 633 C C . SER A 1 85 ? 0.484 -8.354 -13.247 1.00 92.12 85 SER A C 1
ATOM 635 O O . SER A 1 85 ? 1.381 -9.044 -12.760 1.00 92.12 85 SER A O 1
ATOM 637 N N . ARG A 1 86 ? 0.544 -7.834 -14.477 1.00 89.94 86 ARG A N 1
ATOM 638 C CA . ARG A 1 86 ? 1.744 -7.925 -15.320 1.00 89.94 86 ARG A CA 1
ATOM 639 C C . ARG A 1 86 ? 2.901 -7.100 -14.756 1.00 89.94 86 ARG A C 1
ATOM 641 O O . ARG A 1 86 ? 4.046 -7.476 -14.941 1.00 89.94 86 ARG A O 1
ATOM 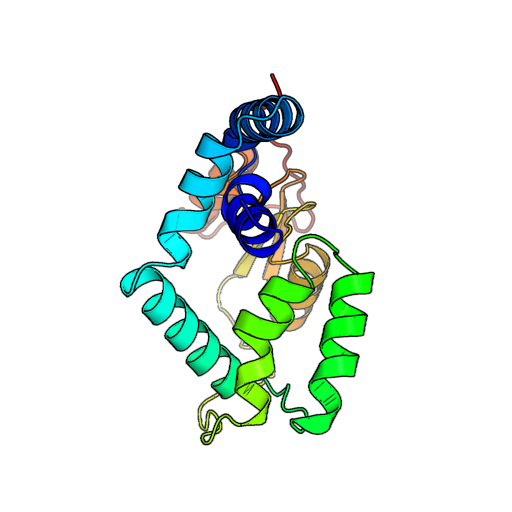648 N N . LEU A 1 87 ? 2.587 -6.019 -14.035 1.00 89.44 87 LEU A N 1
ATOM 649 C CA . LEU A 1 87 ? 3.584 -5.101 -13.486 1.0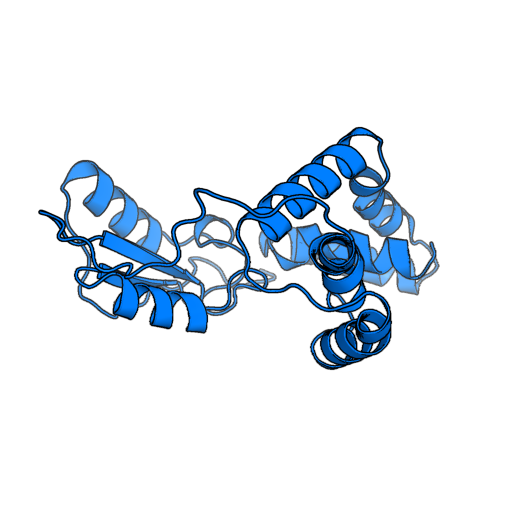0 89.44 87 LEU A CA 1
ATOM 650 C C . LEU A 1 87 ? 4.269 -5.668 -12.238 1.00 89.44 87 LEU A C 1
ATOM 652 O O . LEU A 1 87 ? 5.481 -5.608 -12.101 1.00 89.44 87 LEU A O 1
ATOM 656 N N . GLN A 1 88 ? 3.485 -6.235 -11.320 1.00 88.69 88 GLN A N 1
ATOM 657 C CA . GLN A 1 88 ? 3.977 -6.605 -9.988 1.00 88.69 88 GLN A CA 1
ATOM 658 C C . GLN A 1 88 ? 3.935 -8.108 -9.718 1.00 88.69 88 GLN A C 1
ATOM 660 O O . GLN A 1 88 ? 4.552 -8.580 -8.770 1.00 88.69 88 GLN A O 1
ATOM 665 N N . GLY A 1 89 ? 3.227 -8.896 -10.529 1.00 91.12 89 GLY A N 1
ATOM 666 C CA . GLY A 1 89 ? 3.019 -10.312 -10.243 1.00 91.12 89 GLY A CA 1
ATOM 667 C C . GLY A 1 89 ? 4.313 -11.126 -10.230 1.00 91.12 89 GLY A C 1
ATOM 668 O O . GLY A 1 89 ? 4.539 -11.909 -9.307 1.00 91.12 89 GLY A O 1
ATOM 669 N N . ARG A 1 90 ? 5.174 -10.921 -11.235 1.00 88.31 90 ARG A N 1
ATOM 670 C CA . ARG A 1 90 ? 6.498 -11.562 -11.300 1.00 88.31 90 ARG A CA 1
ATOM 671 C C . ARG A 1 90 ? 7.442 -11.010 -10.240 1.00 88.31 90 ARG A C 1
ATOM 673 O O . ARG A 1 90 ? 8.053 -11.814 -9.546 1.00 88.31 90 ARG A O 1
ATOM 680 N N . VAL A 1 91 ? 7.497 -9.684 -10.092 1.00 87.81 91 VAL A N 1
ATOM 681 C CA . VAL A 1 91 ? 8.342 -8.995 -9.103 1.00 87.81 91 VAL A CA 1
ATOM 682 C C . VAL A 1 91 ? 8.014 -9.506 -7.703 1.00 87.81 91 VAL A C 1
ATOM 684 O O . VAL A 1 91 ? 8.809 -10.220 -7.111 1.00 87.81 91 VAL A O 1
ATOM 687 N N . GLN A 1 92 ? 6.796 -9.293 -7.209 1.00 87.31 92 GLN A N 1
ATOM 688 C CA . GLN A 1 92 ? 6.405 -9.718 -5.861 1.00 87.31 92 GLN A CA 1
ATOM 689 C C . GLN A 1 92 ? 6.465 -11.236 -5.677 1.00 87.31 92 GLN A C 1
ATOM 691 O O . GLN A 1 92 ? 6.789 -11.729 -4.598 1.00 87.31 92 GLN A O 1
ATOM 696 N N . GLY A 1 93 ? 6.141 -11.994 -6.724 1.00 90.12 93 GLY A N 1
ATOM 697 C CA . GLY A 1 93 ? 6.168 -13.445 -6.677 1.00 90.12 93 GLY A CA 1
ATOM 698 C C . GLY A 1 93 ? 7.569 -14.004 -6.463 1.00 90.12 93 GLY A C 1
ATOM 699 O O . GLY A 1 93 ? 7.761 -14.795 -5.543 1.00 90.12 93 GLY A O 1
ATOM 700 N N . TRP A 1 94 ? 8.530 -13.608 -7.297 1.00 87.56 94 TRP A N 1
ATOM 701 C CA . TRP A 1 94 ? 9.903 -14.104 -7.211 1.00 87.56 94 TRP A CA 1
ATOM 702 C C . TRP A 1 94 ? 10.684 -13.470 -6.070 1.00 87.56 94 TRP A C 1
ATOM 704 O O . TRP A 1 94 ? 11.490 -14.142 -5.439 1.00 87.56 94 TRP A O 1
ATOM 714 N N . TRP A 1 95 ? 10.440 -12.192 -5.805 1.00 84.75 95 TRP A N 1
ATOM 715 C CA . TRP A 1 95 ? 11.280 -11.396 -4.924 1.00 84.75 95 TRP A CA 1
ATOM 716 C C . TRP A 1 95 ? 10.915 -11.552 -3.451 1.00 84.75 95 TRP A C 1
ATOM 718 O O . TRP A 1 95 ? 11.795 -11.713 -2.613 1.00 84.75 95 TRP A O 1
ATOM 728 N N . LEU A 1 96 ? 9.615 -11.550 -3.138 1.00 87.00 96 LEU A N 1
ATOM 729 C CA . LEU A 1 96 ? 9.137 -11.593 -1.757 1.00 87.00 96 LEU A CA 1
ATOM 730 C C . LEU A 1 96 ? 8.740 -13.004 -1.320 1.00 87.00 96 LEU A C 1
ATOM 732 O O . LEU A 1 96 ? 9.035 -13.413 -0.202 1.00 87.00 96 LEU A O 1
ATOM 736 N N . TRP A 1 97 ? 8.050 -13.743 -2.191 1.00 90.00 97 TRP A N 1
ATOM 737 C CA . TRP A 1 97 ? 7.326 -14.945 -1.778 1.00 90.00 97 TRP A CA 1
ATOM 738 C C . TRP A 1 97 ? 8.030 -16.255 -2.146 1.00 90.00 97 TRP A C 1
ATOM 740 O O . TRP A 1 97 ? 8.068 -17.166 -1.321 1.00 90.00 97 TRP A O 1
ATOM 750 N N . ALA A 1 98 ? 8.612 -16.372 -3.344 1.00 90.75 98 ALA A N 1
ATOM 751 C CA . ALA A 1 98 ? 9.292 -17.593 -3.784 1.00 90.75 98 ALA A CA 1
ATOM 752 C C . ALA A 1 98 ? 10.426 -18.074 -2.860 1.00 90.75 98 ALA A C 1
ATOM 754 O O . ALA A 1 98 ? 10.534 -19.291 -2.682 1.00 90.75 98 ALA A O 1
ATOM 755 N N . PRO A 1 99 ? 11.214 -17.196 -2.204 1.00 89.19 99 PRO A N 1
ATOM 756 C CA . PRO A 1 99 ? 12.218 -17.628 -1.234 1.00 89.19 99 PRO A CA 1
ATOM 757 C C . PRO A 1 99 ? 11.632 -18.468 -0.088 1.00 89.19 99 PRO A C 1
ATOM 759 O O . PRO A 1 99 ? 12.301 -19.370 0.416 1.00 89.19 99 PRO A O 1
ATOM 762 N N . CYS A 1 100 ? 10.352 -18.272 0.260 1.00 89.62 100 CYS A N 1
ATOM 763 C CA . CYS A 1 100 ? 9.672 -19.038 1.309 1.00 89.62 100 CYS A CA 1
ATOM 764 C C . CYS A 1 100 ? 9.535 -20.534 0.993 1.00 89.62 100 CYS A C 1
ATOM 766 O O . CYS A 1 100 ? 9.236 -21.325 1.883 1.00 89.62 100 CYS A O 1
ATOM 768 N N . ALA A 1 101 ? 9.764 -20.958 -0.255 1.00 88.75 101 ALA A N 1
ATOM 769 C CA . ALA A 1 101 ? 9.773 -22.372 -0.633 1.00 88.75 101 ALA A CA 1
ATOM 770 C C . ALA A 1 101 ? 10.875 -23.183 0.051 1.00 88.75 101 ALA A C 1
ATOM 772 O O . ALA A 1 101 ? 10.703 -24.375 0.302 1.00 88.75 101 ALA A O 1
ATOM 773 N N . ALA A 1 102 ? 12.018 -22.533 0.258 1.00 86.38 102 ALA A N 1
ATOM 774 C CA . ALA A 1 102 ? 13.245 -23.129 0.762 1.00 86.38 102 ALA A CA 1
ATOM 775 C C . ALA A 1 102 ? 13.702 -22.458 2.063 1.00 86.38 102 ALA A C 1
ATOM 777 O O . ALA A 1 102 ? 14.801 -22.735 2.537 1.00 86.38 102 ALA A O 1
ATOM 778 N N . TRP A 1 103 ? 12.877 -21.570 2.634 1.00 88.25 103 TRP A N 1
ATOM 779 C CA . TRP A 1 103 ? 13.226 -20.866 3.858 1.00 88.25 103 TRP A CA 1
ATOM 780 C C . TRP A 1 103 ? 13.329 -21.869 5.019 1.00 88.25 103 TRP A C 1
ATOM 782 O O . TRP A 1 103 ? 12.362 -22.588 5.286 1.00 88.25 103 TRP A O 1
ATOM 792 N N . PRO A 1 104 ? 14.492 -21.972 5.687 1.00 85.00 104 PRO A N 1
ATOM 793 C CA . PRO A 1 104 ? 14.778 -23.096 6.579 1.00 85.00 104 PRO A CA 1
ATOM 794 C C . PRO A 1 104 ? 14.124 -22.961 7.958 1.00 85.00 104 PRO A C 1
ATOM 796 O O . PRO A 1 104 ? 14.020 -23.944 8.688 1.00 85.00 104 PRO A O 1
ATOM 799 N N . VAL A 1 105 ? 13.685 -21.754 8.324 1.00 82.50 105 VAL A N 1
ATOM 800 C CA . VAL A 1 105 ? 13.166 -21.438 9.659 1.00 82.50 105 VAL A CA 1
ATOM 801 C C . VAL A 1 105 ? 11.695 -21.055 9.574 1.00 82.50 105 VAL A C 1
ATOM 803 O O . VAL A 1 105 ? 11.278 -20.332 8.678 1.00 82.50 105 VAL A O 1
ATOM 806 N N . ARG A 1 106 ? 10.896 -21.501 10.541 1.00 78.75 106 ARG A N 1
ATOM 807 C CA . ARG A 1 106 ? 9.533 -20.994 10.740 1.00 78.75 106 ARG A CA 1
ATOM 808 C C . ARG A 1 106 ? 9.541 -19.984 11.879 1.00 78.75 106 ARG A C 1
ATOM 810 O O . ARG A 1 106 ? 10.218 -20.218 12.877 1.00 78.75 106 ARG A O 1
ATOM 817 N N . GLY A 1 107 ? 8.774 -18.902 11.751 1.00 82.56 107 GLY A N 1
ATOM 818 C CA . GLY A 1 107 ? 8.574 -17.965 12.854 1.00 82.56 107 GLY A CA 1
ATOM 819 C C . GLY A 1 107 ? 7.859 -18.669 14.004 1.00 82.56 107 GLY A C 1
ATOM 820 O O . GLY A 1 107 ? 6.698 -19.063 13.855 1.00 82.56 107 GLY A O 1
ATOM 821 N N . GLN A 1 108 ? 8.568 -18.870 15.116 1.00 82.75 108 GLN A N 1
ATOM 822 C CA . GLN A 1 108 ? 8.032 -19.519 16.318 1.00 82.75 108 GLN A CA 1
ATOM 823 C C . GLN A 1 108 ? 7.079 -18.582 17.069 1.00 82.75 108 GLN A C 1
ATOM 825 O O . GLN A 1 108 ? 6.034 -19.021 17.538 1.00 82.75 108 GLN A O 1
ATOM 830 N N . ASP A 1 109 ? 7.380 -17.282 17.050 1.00 85.44 109 ASP A N 1
ATOM 831 C CA . ASP A 1 109 ? 6.631 -16.244 17.769 1.00 85.44 109 ASP A CA 1
ATOM 832 C C . ASP A 1 109 ? 5.615 -15.509 16.883 1.00 85.44 109 ASP A C 1
ATOM 834 O O . ASP A 1 109 ? 5.080 -14.462 17.249 1.00 85.44 109 ASP A O 1
ATOM 838 N N . ALA A 1 110 ? 5.338 -16.039 15.687 1.00 87.81 110 ALA A N 1
ATOM 839 C CA . ALA A 1 110 ? 4.389 -15.425 14.772 1.00 87.81 110 ALA A CA 1
ATOM 840 C C . ALA A 1 110 ? 2.980 -15.463 15.383 1.00 87.81 110 ALA A C 1
ATOM 842 O O . ALA A 1 110 ? 2.353 -16.523 15.469 1.00 87.81 110 ALA A O 1
ATOM 843 N N . TYR A 1 111 ? 2.451 -14.301 15.765 1.00 88.69 111 TYR A N 1
ATOM 844 C CA . TYR A 1 111 ? 1.091 -14.193 16.276 1.00 88.69 111 TYR A CA 1
ATOM 845 C C . TYR A 1 111 ? 0.070 -14.382 15.148 1.00 88.69 111 TYR A C 1
ATOM 847 O O . TYR A 1 111 ? -0.077 -13.545 14.255 1.00 88.69 111 TYR A O 1
ATOM 855 N N . ARG A 1 112 ? -0.666 -15.496 15.188 1.00 88.19 112 ARG A N 1
ATOM 856 C CA . ARG A 1 112 ? -1.640 -15.877 14.144 1.00 88.19 112 ARG A CA 1
ATOM 857 C C . ARG A 1 112 ? -3.084 -15.520 14.505 1.00 88.19 112 ARG A C 1
ATOM 859 O O . ARG A 1 112 ? -4.012 -15.998 13.853 1.00 88.19 112 ARG A O 1
ATOM 866 N N . GLY A 1 113 ? -3.258 -14.682 15.524 1.00 91.06 113 GLY A N 1
ATOM 867 C CA . GLY A 1 113 ? -4.547 -14.336 16.102 1.00 91.06 113 GLY A CA 1
ATOM 868 C C . GLY A 1 113 ? -4.917 -15.192 17.325 1.00 91.06 113 GLY A C 1
ATOM 869 O O . GLY A 1 113 ? -4.106 -15.997 17.783 1.00 91.06 113 GLY A O 1
ATOM 870 N N . PRO A 1 114 ? -6.144 -15.024 17.848 1.00 92.88 114 PRO A N 1
ATOM 871 C CA . PRO A 1 114 ? -7.198 -14.163 17.304 1.00 92.88 114 PRO A CA 1
ATOM 872 C C . PRO A 1 114 ? -6.867 -12.674 17.494 1.00 92.88 114 PRO A C 1
ATOM 874 O O . PRO A 1 114 ? -6.584 -12.244 18.597 1.00 92.88 114 PRO A O 1
ATOM 877 N N . TRP A 1 115 ? -6.895 -11.865 16.430 1.00 94.06 115 TRP A N 1
ATOM 878 C CA . TRP A 1 115 ? -6.513 -10.440 16.489 1.00 94.06 115 TRP A CA 1
ATOM 879 C C . TRP A 1 115 ? -7.553 -9.541 17.186 1.00 94.06 115 TRP A C 1
ATOM 881 O O . TRP A 1 115 ? -7.764 -8.429 16.738 1.00 94.06 115 TRP A O 1
ATOM 891 N N . ASN A 1 116 ? -8.209 -10.000 18.249 1.00 94.50 116 ASN A N 1
ATOM 892 C CA . ASN A 1 116 ? -9.366 -9.366 18.889 1.00 94.50 116 ASN A CA 1
ATOM 893 C C . ASN A 1 116 ? -9.095 -8.949 20.346 1.00 94.50 116 ASN A C 1
ATOM 895 O O . ASN A 1 116 ? -9.979 -9.050 21.198 1.00 94.50 116 ASN A O 1
ATOM 899 N N . ALA A 1 117 ? -7.866 -8.527 20.647 1.00 93.94 117 ALA A N 1
ATOM 900 C CA . ALA A 1 117 ? -7.503 -8.073 21.984 1.00 93.94 117 ALA A CA 1
ATOM 901 C C . ALA A 1 117 ? -8.415 -6.922 22.448 1.00 93.94 117 ALA A C 1
ATOM 903 O O . ALA A 1 117 ? -8.736 -6.021 21.673 1.00 93.94 117 ALA A O 1
ATOM 904 N N . SER A 1 118 ? -8.815 -6.945 23.722 1.00 94.50 118 SER A N 1
ATOM 905 C CA . SER A 1 118 ? -9.596 -5.857 24.314 1.00 94.50 118 SER A CA 1
ATOM 906 C C . SER A 1 118 ? -8.729 -4.606 24.441 1.00 94.50 118 SER A C 1
ATOM 908 O O . SER A 1 118 ? -7.641 -4.660 25.018 1.00 94.50 118 SER A O 1
ATOM 910 N N . THR A 1 119 ? -9.207 -3.481 23.912 1.00 94.94 119 THR A N 1
ATOM 911 C CA . THR A 1 119 ? -8.529 -2.185 23.998 1.00 94.94 119 THR A CA 1
ATOM 912 C C . THR A 1 119 ? -9.400 -1.182 24.756 1.00 94.94 119 THR A C 1
ATOM 914 O O . THR A 1 119 ? -10.612 -1.145 24.533 1.00 94.94 119 THR A O 1
ATOM 917 N N . PRO A 1 120 ? -8.815 -0.331 25.622 1.00 96.00 120 PRO A N 1
ATOM 918 C CA . PRO A 1 120 ? -9.574 0.681 26.363 1.00 96.00 120 PRO A CA 1
ATOM 919 C C . PRO A 1 120 ? -10.147 1.774 25.451 1.00 96.00 120 PRO A C 1
ATOM 921 O O . PRO A 1 120 ? -11.161 2.378 25.779 1.00 96.00 120 PRO A O 1
ATOM 924 N N . ASN A 1 121 ? -9.516 2.000 24.295 1.00 96.94 121 ASN A N 1
ATOM 925 C CA . ASN A 1 121 ? -9.934 2.968 23.287 1.00 96.94 121 ASN A CA 1
ATOM 926 C C . ASN A 1 121 ? -10.058 2.285 21.914 1.00 96.94 121 ASN A C 1
ATOM 928 O O . ASN A 1 121 ? -9.302 1.339 21.651 1.00 96.94 121 ASN A O 1
ATOM 932 N N . PRO A 1 122 ? -10.961 2.745 21.028 1.00 96.81 122 PRO A N 1
ATOM 933 C CA . PRO A 1 122 ? -11.060 2.211 19.674 1.00 96.81 122 PRO A CA 1
ATOM 934 C C . PRO A 1 122 ? -9.778 2.447 18.876 1.00 96.81 122 PRO A C 1
ATOM 936 O O . PRO A 1 122 ? -9.211 3.531 18.923 1.00 96.81 122 PRO A O 1
ATOM 939 N N . ILE A 1 123 ? -9.349 1.462 18.093 1.00 98.00 123 ILE A N 1
ATOM 940 C CA . ILE A 1 123 ? -8.232 1.598 17.155 1.00 98.00 123 ILE A CA 1
ATOM 941 C C . ILE A 1 123 ? -8.707 2.393 15.934 1.00 98.00 123 ILE A C 1
ATOM 943 O O . ILE A 1 123 ? -9.618 1.955 15.227 1.00 98.00 123 ILE A O 1
ATOM 947 N N . LEU A 1 124 ? -8.066 3.524 15.633 1.00 98.31 124 LEU A N 1
ATOM 948 C CA . LEU A 1 124 ? -8.246 4.191 14.342 1.00 98.31 124 LEU A CA 1
ATOM 949 C C . LEU A 1 124 ? -7.487 3.427 13.249 1.00 98.31 124 LEU A C 1
ATOM 951 O O . LEU A 1 124 ? -6.257 3.411 13.225 1.00 98.31 124 LEU A O 1
ATOM 955 N N . LEU A 1 125 ? -8.223 2.828 12.315 1.00 98.06 125 LEU A N 1
ATOM 956 C CA . LEU A 1 125 ? -7.677 2.211 11.112 1.00 98.06 125 LEU A CA 1
ATOM 957 C C . LEU A 1 125 ? -7.943 3.115 9.904 1.00 98.06 125 LEU A C 1
ATOM 959 O O . LEU A 1 125 ? -9.090 3.451 9.621 1.00 98.06 125 LEU A O 1
ATOM 963 N N . ILE A 1 126 ? -6.896 3.474 9.161 1.00 98.44 126 ILE A N 1
ATOM 964 C CA . ILE A 1 126 ? -7.011 4.276 7.936 1.00 98.44 126 ILE A CA 1
ATOM 965 C C . ILE A 1 126 ? -6.718 3.380 6.733 1.00 98.44 126 ILE A C 1
ATOM 967 O O . ILE A 1 126 ? -5.644 2.790 6.636 1.00 98.44 126 ILE A O 1
ATOM 971 N N . GLY A 1 127 ? -7.681 3.267 5.818 1.00 98.19 127 GLY A N 1
ATOM 972 C CA . GLY A 1 127 ? -7.539 2.488 4.587 1.00 98.19 127 GLY A CA 1
ATOM 973 C C . GLY A 1 127 ? -7.708 3.349 3.340 1.00 98.19 127 GLY A C 1
ATOM 974 O O . GLY A 1 127 ? -8.757 3.968 3.159 1.00 98.19 127 GLY A O 1
ATOM 975 N N . THR A 1 128 ? -6.718 3.330 2.447 1.00 98.12 128 THR A N 1
ATOM 976 C CA . THR A 1 128 ? -6.787 4.006 1.142 1.00 98.12 128 THR A CA 1
ATOM 977 C C . THR A 1 128 ? -7.516 3.137 0.116 1.00 98.12 128 THR A C 1
ATOM 979 O O . THR A 1 128 ? -7.224 1.948 -0.033 1.00 98.12 128 THR A O 1
ATOM 982 N N . ARG A 1 129 ? -8.495 3.715 -0.592 1.00 97.38 129 ARG A N 1
ATOM 983 C CA . ARG A 1 129 ? -9.380 3.001 -1.527 1.00 97.38 129 ARG A CA 1
ATOM 984 C C . ARG A 1 129 ? -8.601 2.343 -2.665 1.00 97.38 129 ARG A C 1
ATOM 986 O O . ARG A 1 129 ? -8.872 1.183 -2.979 1.00 97.38 129 ARG A O 1
ATOM 993 N N . HIS A 1 130 ? -7.647 3.065 -3.248 1.00 96.00 130 HIS A N 1
ATOM 994 C CA . HIS A 1 130 ? -6.854 2.619 -4.394 1.00 96.00 130 HIS A CA 1
ATOM 995 C C . HIS A 1 130 ? -5.386 2.353 -4.019 1.00 96.00 130 HIS A C 1
ATOM 997 O O . HIS A 1 130 ? -4.476 2.710 -4.763 1.00 96.00 130 HIS A O 1
ATOM 1003 N N . ASP A 1 131 ? -5.163 1.712 -2.866 1.00 97.12 131 ASP A N 1
ATOM 1004 C CA . ASP A 1 131 ? -3.833 1.282 -2.422 1.00 97.12 131 ASP A CA 1
ATOM 1005 C C . ASP A 1 131 ? -3.334 0.052 -3.212 1.00 97.12 131 ASP A C 1
ATOM 1007 O O . ASP A 1 131 ? -3.984 -1.004 -3.166 1.00 97.12 131 ASP A O 1
ATOM 1011 N N . PRO A 1 132 ? -2.191 0.142 -3.923 1.00 93.69 132 PRO A N 1
ATOM 1012 C CA . PRO A 1 132 ? -1.659 -0.965 -4.719 1.00 93.69 132 PRO A CA 1
ATOM 1013 C C . PRO A 1 132 ? -0.996 -2.075 -3.885 1.00 93.69 132 PRO A C 1
ATOM 1015 O O . PRO A 1 132 ? -0.879 -3.205 -4.364 1.00 93.69 132 PRO A O 1
ATOM 1018 N N . ASN A 1 133 ? -0.574 -1.792 -2.650 1.00 92.75 133 ASN A N 1
ATOM 1019 C CA . ASN A 1 133 ? 0.212 -2.706 -1.816 1.00 92.75 133 ASN A CA 1
ATOM 1020 C C . ASN A 1 133 ? -0.634 -3.368 -0.727 1.00 92.75 133 ASN A C 1
ATOM 1022 O O . ASN A 1 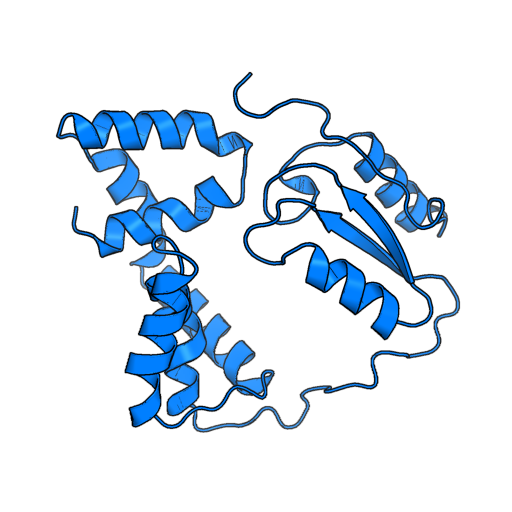133 ? -0.525 -4.573 -0.490 1.00 92.75 133 ASN A O 1
ATOM 1026 N N . THR A 1 134 ? -1.496 -2.589 -0.075 1.00 94.81 134 THR A N 1
ATOM 1027 C CA . THR A 1 134 ? -2.394 -3.032 0.997 1.00 94.81 134 THR A CA 1
ATOM 1028 C C . THR A 1 134 ? -3.844 -2.747 0.610 1.00 94.81 134 THR A C 1
ATOM 1030 O O . THR A 1 134 ? -4.430 -1.782 1.094 1.00 94.81 134 THR A O 1
ATOM 1033 N N . PRO A 1 135 ? -4.454 -3.582 -0.261 1.00 95.50 135 PRO A N 1
ATOM 1034 C CA . PRO A 1 135 ? -5.765 -3.303 -0.840 1.00 95.50 135 PRO A CA 1
ATOM 1035 C C . PRO A 1 135 ? -6.829 -2.998 0.214 1.00 95.50 135 PRO A C 1
ATOM 1037 O O . PRO A 1 135 ? -6.933 -3.718 1.206 1.00 95.50 135 PRO A O 1
ATOM 1040 N N . TYR A 1 136 ? -7.701 -2.024 -0.050 1.00 98.25 136 TYR A N 1
ATOM 1041 C CA . TYR A 1 136 ? -8.737 -1.561 0.884 1.00 98.25 136 TYR A CA 1
ATOM 1042 C C . TYR A 1 136 ? -9.588 -2.679 1.519 1.00 98.25 136 TYR A C 1
ATOM 1044 O O . TYR A 1 136 ? -9.924 -2.632 2.702 1.00 98.25 136 TYR A O 1
ATOM 1052 N N . ARG A 1 137 ? -9.892 -3.750 0.771 1.00 98.25 137 ARG A N 1
ATOM 1053 C CA . ARG A 1 137 ? -10.609 -4.928 1.303 1.00 98.25 137 ARG A CA 1
ATOM 1054 C C . ARG A 1 137 ? -9.910 -5.571 2.511 1.00 98.25 137 ARG A C 1
ATOM 1056 O O . ARG A 1 137 ? -10.579 -6.157 3.360 1.00 98.25 137 ARG A O 1
ATOM 1063 N N . ASN A 1 138 ? -8.582 -5.475 2.584 1.00 97.75 138 ASN A N 1
ATOM 1064 C CA . ASN A 1 138 ? -7.794 -5.963 3.707 1.00 97.75 138 ASN A CA 1
ATOM 1065 C C . ASN A 1 138 ? -7.966 -5.048 4.922 1.00 97.75 138 ASN A C 1
ATOM 1067 O O . ASN A 1 138 ? -8.104 -5.579 6.014 1.00 97.75 138 ASN A O 1
ATOM 1071 N N . ALA A 1 139 ? -8.052 -3.723 4.747 1.00 97.94 139 ALA A N 1
ATOM 1072 C CA . ALA A 1 139 ? -8.377 -2.797 5.837 1.00 97.94 139 ALA A CA 1
ATOM 1073 C C . ALA A 1 139 ? -9.783 -3.072 6.399 1.00 97.94 139 ALA A C 1
ATOM 1075 O O . ALA A 1 139 ? -9.959 -3.226 7.602 1.00 97.94 139 ALA A O 1
ATOM 1076 N N . VAL A 1 140 ? -10.768 -3.276 5.522 1.00 98.06 140 VAL A N 1
ATOM 1077 C CA . VAL A 1 140 ? -12.133 -3.677 5.907 1.00 98.06 140 VAL A CA 1
ATOM 1078 C C . VAL A 1 140 ? -12.148 -5.011 6.671 1.00 98.06 140 VAL A C 1
ATOM 1080 O O . VAL A 1 140 ? -12.900 -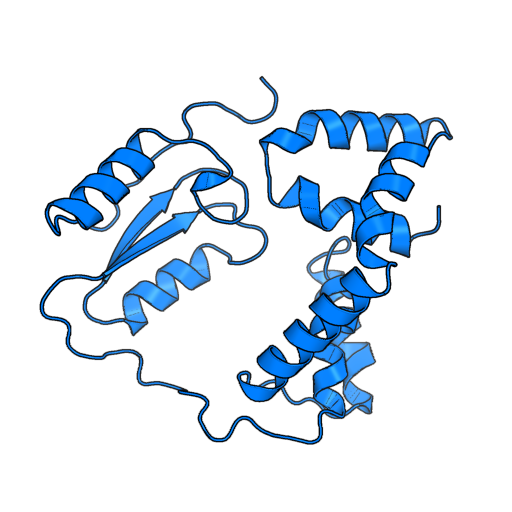5.186 7.629 1.00 98.06 140 VAL A O 1
ATOM 1083 N N . ARG A 1 141 ? -11.312 -5.978 6.271 1.00 97.88 141 ARG A N 1
ATOM 1084 C CA . ARG A 1 141 ? -11.152 -7.239 7.009 1.00 97.88 141 ARG A CA 1
ATOM 1085 C C . ARG A 1 141 ? -10.447 -7.029 8.350 1.00 97.88 141 ARG A C 1
ATOM 1087 O O . ARG A 1 141 ? -10.888 -7.612 9.334 1.00 97.88 141 ARG A O 1
ATOM 1094 N N . ALA A 1 142 ? -9.385 -6.229 8.387 1.00 97.38 142 ALA A N 1
ATOM 1095 C CA . ALA A 1 142 ? -8.619 -5.937 9.592 1.00 97.38 142 ALA A CA 1
ATOM 1096 C C . ALA A 1 142 ? -9.489 -5.245 10.646 1.00 97.38 142 ALA A C 1
ATOM 1098 O O . ALA A 1 142 ? -9.500 -5.693 11.784 1.00 97.38 142 ALA A O 1
ATOM 1099 N N . GLN A 1 143 ? -10.308 -4.264 10.256 1.00 97.44 143 GLN A N 1
ATOM 1100 C CA . GLN A 1 143 ? -11.277 -3.616 11.145 1.00 97.44 143 GLN A CA 1
ATOM 1101 C C . GLN A 1 143 ? -12.174 -4.641 11.862 1.00 97.44 143 GLN A C 1
ATOM 1103 O O . GLN A 1 143 ? -12.345 -4.571 13.074 1.00 97.44 143 GLN A O 1
ATOM 1108 N N . ARG A 1 144 ? -12.715 -5.627 11.130 1.00 96.31 144 ARG A N 1
ATOM 1109 C CA . ARG A 1 144 ? -13.551 -6.687 11.722 1.00 96.31 144 ARG A CA 1
ATOM 1110 C C . ARG A 1 144 ? -12.778 -7.613 12.655 1.00 96.31 144 ARG A C 1
ATOM 1112 O O . ARG A 1 144 ? -13.347 -8.095 13.625 1.00 96.31 144 ARG A O 1
ATOM 1119 N N . LEU A 1 145 ? -11.519 -7.910 12.332 1.00 96.88 145 LEU A N 1
ATOM 1120 C CA . LEU A 1 145 ? -10.683 -8.792 13.148 1.00 96.88 145 LEU A CA 1
ATOM 1121 C C . LEU A 1 145 ? -10.283 -8.129 14.468 1.00 96.88 145 LEU A C 1
ATOM 1123 O O . LEU A 1 145 ? -10.306 -8.805 15.489 1.00 96.88 145 LEU A O 1
ATOM 1127 N N . LEU A 1 146 ? -9.983 -6.827 14.432 1.00 96.31 146 LEU A N 1
ATOM 1128 C CA . LEU A 1 146 ? -9.516 -6.030 15.570 1.00 96.31 146 LEU A CA 1
ATOM 1129 C C . LEU A 1 146 ? -10.552 -5.848 16.690 1.00 96.31 146 LEU A C 1
ATOM 1131 O O . LEU A 1 146 ? -10.185 -5.460 17.794 1.00 96.31 146 LEU A O 1
ATOM 1135 N N . GLY A 1 147 ? -11.832 -6.137 16.439 1.00 90.56 147 GLY A N 1
ATOM 1136 C CA . GLY A 1 147 ? -12.904 -6.070 17.436 1.00 90.56 147 GLY A CA 1
ATOM 1137 C C . GLY A 1 147 ? -13.329 -4.638 17.776 1.00 90.56 147 GLY A C 1
ATOM 1138 O O . GLY A 1 147 ? -14.454 -4.253 17.475 1.00 90.56 147 GLY A O 1
ATOM 1139 N N . ASN A 1 148 ? -12.428 -3.840 18.353 1.00 95.94 148 ASN A N 1
ATOM 1140 C CA . ASN A 1 148 ? -12.655 -2.441 18.722 1.00 95.94 148 ASN A CA 1
ATOM 1141 C C . ASN A 1 148 ? -11.899 -1.495 17.774 1.00 95.94 148 ASN A C 1
ATOM 1143 O O . ASN A 1 148 ? -10.915 -0.867 18.159 1.00 95.94 148 ASN A O 1
ATOM 1147 N N . ALA A 1 149 ? -12.318 -1.433 16.505 1.00 97.56 149 ALA A N 1
ATOM 1148 C CA . ALA A 1 149 ? -11.673 -0.602 15.488 1.00 97.56 149 ALA A CA 1
ATOM 1149 C C . ALA A 1 149 ? -12.671 0.217 14.657 1.00 97.56 149 ALA A C 1
ATOM 1151 O O . ALA A 1 149 ? -13.704 -0.285 14.203 1.00 97.56 149 ALA A O 1
ATOM 1152 N N . VAL A 1 150 ? -12.300 1.470 14.398 1.00 98.38 150 VAL A N 1
ATOM 1153 C CA . VAL A 1 150 ? -13.014 2.412 13.534 1.00 98.38 150 VAL A CA 1
ATOM 1154 C C . VAL A 1 150 ? -12.251 2.548 12.224 1.00 98.38 150 VAL A C 1
ATOM 1156 O O . VAL A 1 150 ? -11.069 2.888 12.228 1.00 98.38 150 VAL A O 1
ATOM 1159 N N . LEU A 1 151 ? -12.923 2.297 11.098 1.00 98.50 151 LEU A N 1
ATOM 1160 C CA . LEU A 1 151 ? -12.323 2.457 9.775 1.00 98.50 151 LEU A CA 1
ATOM 1161 C C . LEU A 1 151 ? -12.654 3.836 9.195 1.00 98.50 151 LEU A C 1
ATOM 1163 O O . LEU A 1 151 ? -13.811 4.119 8.874 1.00 98.50 151 LEU A O 1
ATOM 1167 N N . LEU A 1 152 ? -11.618 4.648 8.985 1.00 98.75 152 LEU A N 1
ATOM 1168 C CA . LEU A 1 152 ? -11.658 5.815 8.109 1.00 98.75 152 LEU A CA 1
ATOM 1169 C C . LEU A 1 152 ? -11.209 5.403 6.705 1.00 98.75 152 LEU A C 1
ATOM 1171 O O . LEU A 1 152 ? -10.168 4.771 6.512 1.00 98.75 152 LEU A O 1
ATOM 1175 N N . THR A 1 153 ? -11.992 5.788 5.702 1.00 98.75 153 THR A N 1
ATOM 1176 C CA . THR A 1 153 ? -11.668 5.540 4.296 1.00 98.75 153 THR A CA 1
ATOM 1177 C C . THR A 1 153 ? -11.058 6.779 3.666 1.00 98.75 153 THR A C 1
ATOM 1179 O O . THR A 1 153 ? -11.738 7.792 3.524 1.00 98.75 153 THR A O 1
ATOM 1182 N N . HIS A 1 154 ? -9.812 6.681 3.211 1.00 98.38 154 HIS A N 1
ATOM 1183 C CA . HIS A 1 154 ? -9.243 7.662 2.293 1.00 98.38 154 HIS A CA 1
ATOM 1184 C C . HIS A 1 154 ? -9.624 7.284 0.861 1.00 98.38 154 HIS A C 1
ATOM 1186 O O . HIS A 1 154 ? -9.146 6.285 0.322 1.00 98.38 154 HIS A O 1
ATOM 1192 N N . ASN A 1 155 ? -10.526 8.035 0.235 1.00 97.69 155 ASN A N 1
ATOM 1193 C CA . ASN A 1 155 ? -10.986 7.792 -1.132 1.00 97.69 155 ASN A CA 1
ATOM 1194 C C . ASN A 1 155 ? -10.024 8.383 -2.171 1.00 97.69 155 ASN A C 1
ATOM 1196 O O . ASN A 1 155 ? -10.425 9.181 -3.020 1.00 97.69 155 ASN A O 1
ATOM 1200 N N . GLY A 1 156 ? -8.761 7.989 -2.054 1.00 95.94 156 GLY A N 1
ATOM 1201 C CA . GLY A 1 156 ? -7.642 8.437 -2.866 1.00 95.94 156 GLY A CA 1
ATOM 1202 C C . GLY A 1 156 ? -6.776 7.278 -3.354 1.00 95.94 156 GLY A C 1
ATOM 1203 O O . GLY A 1 156 ? -7.187 6.108 -3.314 1.00 95.94 156 GLY A O 1
ATOM 1204 N N . TYR A 1 157 ? -5.581 7.621 -3.819 1.00 95.44 157 TYR A N 1
ATOM 1205 C CA . TYR A 1 157 ? -4.617 6.727 -4.459 1.00 95.44 157 TYR A CA 1
ATOM 1206 C C . TYR A 1 157 ? -3.319 6.610 -3.656 1.00 95.44 157 TYR A C 1
ATOM 1208 O O . TYR A 1 157 ? -3.092 7.337 -2.698 1.00 95.44 157 TYR A O 1
ATOM 1216 N N . GLY A 1 158 ? -2.456 5.678 -4.055 1.00 94.44 158 GLY A N 1
ATOM 1217 C CA . GLY A 1 158 ? -1.154 5.489 -3.420 1.00 94.44 158 GLY A CA 1
ATOM 1218 C C . GLY A 1 158 ? -1.186 4.557 -2.213 1.00 94.44 158 GLY A C 1
ATOM 1219 O O . GLY A 1 158 ? -2.239 4.100 -1.764 1.00 94.44 158 GLY A O 1
ATOM 1220 N N . HIS A 1 159 ? 0.004 4.212 -1.732 1.00 96.50 159 HIS A N 1
ATOM 1221 C CA . HIS A 1 159 ? 0.166 3.289 -0.619 1.00 96.50 159 HIS A CA 1
ATOM 1222 C C . HIS A 1 159 ? 0.342 4.032 0.699 1.00 96.50 159 HIS A C 1
ATOM 1224 O O . HI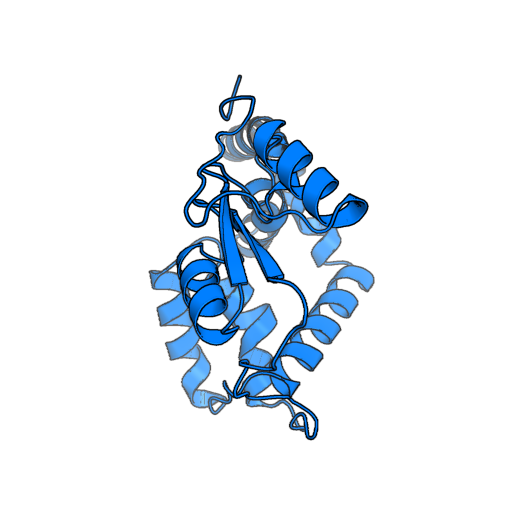S A 1 159 ? 1.351 4.710 0.884 1.00 96.50 159 HIS A O 1
ATOM 1230 N N . LEU A 1 160 ? -0.589 3.795 1.630 1.00 94.62 160 LEU A N 1
ATOM 1231 C CA . LEU A 1 160 ? -0.817 4.605 2.833 1.00 94.62 160 LEU A CA 1
ATOM 1232 C C . LEU A 1 160 ? -1.417 5.979 2.493 1.00 94.62 160 LEU A C 1
ATOM 1234 O O . LEU A 1 160 ? -1.226 6.520 1.408 1.00 94.62 160 LEU A O 1
ATOM 1238 N N . SER A 1 161 ? -2.197 6.541 3.416 1.00 93.69 161 SER A N 1
ATOM 1239 C CA . SER A 1 161 ? -2.997 7.744 3.147 1.00 93.69 161 SER A CA 1
ATOM 1240 C C . SER A 1 161 ? -2.177 9.020 2.974 1.00 93.69 161 SER A C 1
ATOM 1242 O O . SER A 1 161 ? -2.635 9.939 2.314 1.00 93.69 161 SER A O 1
ATOM 1244 N N . TYR A 1 162 ? -0.967 9.083 3.528 1.00 91.75 162 TYR A N 1
ATOM 1245 C CA . TYR A 1 162 ? -0.124 10.278 3.448 1.00 91.75 162 TYR A CA 1
ATOM 1246 C C . TYR A 1 162 ? 0.530 10.483 2.070 1.00 91.75 162 TYR A C 1
ATOM 1248 O O . TYR A 1 162 ? 1.062 11.557 1.818 1.00 91.75 162 TYR A O 1
ATOM 1256 N N . GLN A 1 163 ? 0.512 9.477 1.185 1.00 93.88 163 GLN A N 1
ATOM 1257 C CA . GLN A 1 163 ? 1.011 9.618 -0.194 1.00 93.88 163 GLN A CA 1
ATOM 1258 C C . GLN A 1 163 ? 0.067 10.437 -1.084 1.00 93.88 163 GLN A C 1
ATOM 1260 O O . GLN A 1 163 ? 0.453 10.861 -2.167 1.00 93.88 163 GLN A O 1
ATOM 1265 N N . ASP A 1 164 ? -1.178 10.626 -0.656 1.00 94.81 164 ASP A N 1
ATOM 1266 C CA . ASP A 1 164 ? -2.190 11.375 -1.391 1.00 94.81 164 ASP A CA 1
ATOM 1267 C C . ASP A 1 164 ? -2.875 12.336 -0.413 1.00 94.81 164 ASP A C 1
ATOM 1269 O O . ASP A 1 164 ? -3.801 11.924 0.295 1.00 94.81 164 ASP A O 1
ATOM 1273 N N . PRO A 1 165 ? -2.364 13.580 -0.299 1.00 94.56 165 PRO A N 1
ATOM 1274 C CA . PRO A 1 165 ? -2.731 14.515 0.757 1.00 94.56 165 PRO A CA 1
ATOM 1275 C C . PRO A 1 165 ? -4.241 14.691 0.926 1.00 94.56 165 PRO A C 1
ATOM 1277 O O . PRO A 1 165 ? -4.987 14.833 -0.045 1.00 94.56 165 PRO A O 1
ATOM 1280 N N . SER A 1 166 ? -4.687 14.696 2.181 1.00 97.44 166 SER A N 1
ATOM 1281 C CA . SER A 1 166 ? -6.075 14.956 2.554 1.00 97.44 166 SER A CA 1
ATOM 1282 C C . SER A 1 166 ? -6.135 15.628 3.918 1.00 97.44 166 SER A C 1
ATOM 1284 O O . SER A 1 166 ? -5.906 14.981 4.944 1.00 97.44 166 SER A O 1
ATOM 1286 N N . ALA A 1 167 ? -6.523 16.902 3.956 1.00 98.06 167 ALA A N 1
ATOM 1287 C CA . ALA A 1 167 ? -6.729 17.633 5.204 1.00 98.06 167 ALA A CA 1
ATOM 1288 C C . ALA A 1 167 ? -7.746 16.924 6.120 1.00 98.06 167 ALA A C 1
ATOM 1290 O O . ALA A 1 167 ? -7.586 16.898 7.336 1.00 98.06 167 ALA A O 1
ATOM 1291 N N . CYS A 1 168 ? -8.760 16.275 5.537 1.00 98.44 168 CYS A N 1
ATOM 1292 C CA . CYS A 1 168 ? -9.743 15.468 6.263 1.00 98.44 168 CYS A CA 1
ATOM 1293 C C . CYS A 1 168 ? -9.103 14.273 6.995 1.00 98.44 168 CYS A C 1
ATOM 1295 O O . CYS A 1 168 ? -9.398 14.045 8.170 1.00 98.44 168 CYS A O 1
ATOM 1297 N N . VAL A 1 169 ? -8.209 13.525 6.329 1.00 98.38 169 VAL A N 1
ATOM 1298 C CA . VAL A 1 169 ? -7.490 12.399 6.954 1.00 98.38 169 VAL A CA 1
ATOM 1299 C C . VAL A 1 169 ? -6.554 12.905 8.045 1.00 98.38 169 VAL A C 1
ATOM 1301 O O . VAL A 1 169 ? -6.524 12.336 9.136 1.00 98.38 169 VAL A O 1
ATOM 1304 N N . GLU A 1 170 ? -5.813 13.977 7.768 1.00 98.25 170 GLU A N 1
ATOM 1305 C CA . GLU A 1 170 ? -4.845 14.536 8.711 1.00 98.25 170 GLU A CA 1
ATOM 1306 C C . GLU A 1 170 ? -5.512 15.071 9.981 1.00 98.25 170 GLU A C 1
ATOM 1308 O O . GLU A 1 170 ? -5.035 14.789 11.079 1.00 98.25 170 GLU A O 1
ATOM 1313 N N . LEU A 1 171 ? -6.658 15.748 9.864 1.00 98.38 171 LEU A N 1
ATOM 1314 C CA . LEU A 1 171 ? -7.435 16.191 11.023 1.00 98.38 171 LEU A CA 1
ATOM 1315 C C . LEU A 1 171 ? -7.905 15.008 11.880 1.00 98.38 171 LEU A C 1
ATOM 1317 O O . LEU A 1 171 ? -7.735 15.037 13.096 1.00 98.38 171 LEU A O 1
ATOM 1321 N N . ALA A 1 172 ? -8.428 13.944 11.263 1.00 98.50 172 ALA A N 1
ATOM 1322 C CA . ALA A 1 172 ? -8.844 12.744 11.992 1.00 98.50 172 ALA A CA 1
ATOM 1323 C C . ALA A 1 172 ? -7.659 12.025 12.664 1.00 98.50 172 ALA A C 1
ATOM 1325 O O . ALA A 1 172 ? -7.781 11.538 13.787 1.00 98.50 172 ALA A O 1
ATOM 1326 N N . ARG A 1 173 ? -6.498 11.975 11.996 1.00 98.19 173 ARG A N 1
ATOM 1327 C CA . ARG A 1 173 ? -5.261 11.407 12.550 1.00 98.19 173 ARG A CA 1
ATOM 1328 C C . ARG A 1 173 ? -4.795 12.191 13.776 1.00 98.19 173 ARG A C 1
ATOM 1330 O O . ARG A 1 173 ? -4.460 11.583 14.789 1.00 98.19 173 ARG A O 1
ATOM 1337 N N . VAL A 1 174 ? -4.763 13.520 13.685 1.00 98.44 174 VAL A N 1
ATOM 1338 C CA . VAL A 1 174 ? -4.337 14.394 14.786 1.00 98.44 174 VAL A CA 1
ATOM 1339 C C . VAL A 1 174 ? -5.313 14.315 15.958 1.00 98.44 174 VAL A C 1
ATOM 1341 O O . VAL A 1 174 ? -4.865 14.122 17.083 1.00 98.44 174 VAL A O 1
ATOM 1344 N N . ASP A 1 175 ? -6.625 14.389 15.719 1.00 98.50 175 ASP A N 1
ATOM 1345 C CA . ASP A 1 175 ? -7.627 14.314 16.792 1.00 98.50 175 ASP A CA 1
ATOM 1346 C C . ASP A 1 175 ? -7.575 12.964 17.529 1.00 98.50 175 ASP A C 1
ATOM 1348 O O . ASP A 1 175 ? -7.680 12.905 18.754 1.00 98.50 175 ASP A O 1
ATOM 1352 N N . TYR A 1 176 ? -7.288 11.877 16.809 1.00 98.50 176 TYR A N 1
ATOM 1353 C CA . TYR A 1 176 ? -7.056 10.576 17.429 1.00 98.50 176 TYR A CA 1
ATOM 1354 C C . TYR A 1 176 ? -5.767 10.526 18.256 1.00 98.50 176 TYR A C 1
ATOM 1356 O O . TYR A 1 176 ? -5.780 10.041 19.382 1.00 98.50 176 TYR A O 1
ATOM 1364 N N . LEU A 1 177 ? -4.646 11.029 17.735 1.00 98.31 177 LEU A N 1
ATOM 1365 C CA . LEU A 1 177 ? -3.367 10.969 18.452 1.00 98.31 177 LEU A CA 1
ATOM 1366 C C . LEU A 1 177 ? -3.314 11.904 19.668 1.00 98.31 177 LEU A C 1
ATOM 1368 O O . LEU A 1 177 ? -2.647 11.579 20.645 1.00 98.31 177 LEU A O 1
ATOM 1372 N N . VAL A 1 178 ? -3.996 13.050 19.609 1.00 98.56 178 VAL A N 1
ATOM 1373 C CA . VAL A 1 178 ? -3.981 14.065 20.674 1.00 98.56 178 VAL A CA 1
ATOM 1374 C C . VAL A 1 178 ? -5.109 13.842 21.678 1.00 98.56 178 VAL A C 1
ATOM 1376 O O . VAL A 1 178 ? -4.876 13.902 22.882 1.00 98.56 178 VAL A O 1
ATOM 1379 N N . ASN A 1 179 ? -6.325 13.570 21.199 1.00 98.25 179 ASN A N 1
ATOM 1380 C CA . ASN A 1 179 ? -7.529 13.522 22.032 1.00 98.25 179 ASN A CA 1
ATOM 1381 C C . ASN A 1 179 ? -8.140 12.120 22.141 1.00 98.25 179 ASN A C 1
ATOM 1383 O O . ASN A 1 179 ? -9.159 11.960 22.813 1.00 98.25 179 ASN A O 1
ATOM 1387 N N . VAL A 1 180 ? -7.564 11.110 21.476 1.00 97.94 180 VAL A N 1
ATOM 1388 C CA . VAL A 1 180 ? -8.093 9.733 21.425 1.00 97.94 180 VAL A CA 1
ATOM 1389 C C . VAL A 1 180 ? -9.526 9.689 20.875 1.00 97.94 180 VAL A C 1
ATOM 1391 O O . VAL A 1 180 ? -10.337 8.823 21.205 1.00 97.94 180 VAL A O 1
ATOM 1394 N N . LYS A 1 181 ? -9.851 10.640 19.993 1.00 98.19 181 LYS A N 1
ATOM 1395 C CA . LYS A 1 181 ? -11.151 10.736 19.333 1.00 98.19 181 LYS A CA 1
ATOM 1396 C C . LYS A 1 181 ? -11.084 10.123 17.948 1.00 98.19 181 LYS A C 1
ATOM 1398 O O . LYS A 1 181 ? -10.238 10.466 17.130 1.00 98.19 181 LYS A O 1
ATOM 1403 N N . THR A 1 182 ? -11.992 9.193 17.689 1.00 98.12 182 THR A N 1
ATOM 1404 C CA . THR A 1 182 ? -12.164 8.622 16.354 1.00 98.12 182 THR A CA 1
ATOM 1405 C C . THR A 1 182 ? -13.252 9.383 15.594 1.00 98.12 182 THR A C 1
ATOM 1407 O O . THR A 1 182 ? -14.180 9.911 16.213 1.00 98.12 182 THR A O 1
ATOM 1410 N N . PRO A 1 183 ? -13.174 9.447 14.253 1.00 98.19 183 PRO A N 1
ATOM 1411 C CA . PRO A 1 183 ? -14.296 9.895 13.438 1.00 98.19 183 PRO A CA 1
ATOM 1412 C C . PRO A 1 183 ? -15.455 8.888 13.538 1.00 98.19 183 PRO A C 1
ATOM 1414 O O . PRO A 1 183 ? -15.295 7.779 14.050 1.00 98.19 183 PRO A O 1
ATOM 1417 N N . LEU A 1 184 ? -16.622 9.222 12.981 1.00 97.81 184 LEU A N 1
ATOM 1418 C CA . LEU A 1 184 ? -17.694 8.233 12.840 1.00 97.81 184 LEU A CA 1
ATOM 1419 C C . LEU A 1 184 ? -17.215 7.046 11.994 1.00 97.81 184 LEU A C 1
ATOM 1421 O O . LEU A 1 184 ? -16.524 7.217 10.983 1.00 97.81 184 LEU A O 1
ATOM 1425 N N . ASN A 1 185 ? -17.609 5.836 12.383 1.00 95.75 185 ASN A N 1
ATOM 1426 C CA . ASN A 1 185 ? -17.271 4.645 11.617 1.00 95.75 185 ASN A CA 1
ATOM 1427 C C . ASN A 1 185 ? -17.842 4.734 10.195 1.00 95.75 185 ASN A C 1
ATOM 1429 O O . ASN A 1 185 ? -19.010 5.067 10.010 1.00 95.75 185 ASN A O 1
ATOM 1433 N N . GLY A 1 186 ? -17.009 4.443 9.193 1.00 95.06 186 GLY A N 1
ATOM 1434 C CA . GLY A 1 186 ? -17.379 4.598 7.788 1.00 95.06 186 GLY A CA 1
ATOM 1435 C C . GLY A 1 186 ? -17.188 6.011 7.228 1.00 95.06 186 GLY A C 1
ATOM 1436 O O . GLY A 1 186 ? -17.550 6.238 6.076 1.00 95.06 186 GLY A O 1
ATOM 1437 N N . THR A 1 187 ? -16.595 6.943 7.986 1.00 98.62 187 THR A N 1
ATOM 1438 C CA . THR A 1 187 ? -16.188 8.258 7.460 1.00 98.62 187 THR A CA 1
ATOM 1439 C C . THR A 1 187 ? -15.327 8.096 6.207 1.00 98.62 187 THR A C 1
ATOM 1441 O O . THR A 1 187 ? -14.406 7.273 6.161 1.00 98.62 187 THR A O 1
ATOM 1444 N N . VAL A 1 188 ? -15.625 8.902 5.187 1.00 98.69 188 VAL A N 1
ATOM 1445 C CA . VAL A 1 188 ? -14.906 8.920 3.912 1.00 98.69 188 VAL A CA 1
ATOM 1446 C C . VAL A 1 188 ? -14.300 10.299 3.687 1.00 98.69 188 VAL A C 1
ATOM 1448 O O . VAL A 1 188 ? -15.024 11.280 3.534 1.00 98.69 188 VAL A O 1
ATOM 1451 N N . CYS A 1 189 ? -12.976 10.356 3.607 1.00 98.44 189 CYS A N 1
ATOM 1452 C CA . CYS A 1 189 ? -12.227 11.539 3.203 1.00 98.44 189 CYS A CA 1
ATOM 1453 C C . CYS A 1 189 ? -11.877 11.464 1.714 1.00 98.44 189 CYS A C 1
ATOM 1455 O O . CYS A 1 189 ? -11.705 10.378 1.160 1.00 98.44 189 CYS A O 1
ATOM 1457 N N . LYS A 1 190 ? -11.777 12.618 1.054 1.00 97.44 190 LYS A N 1
ATOM 1458 C CA . LYS A 1 190 ? -11.292 12.736 -0.328 1.00 97.44 190 LYS A CA 1
ATOM 1459 C C . LYS A 1 190 ? -9.882 13.330 -0.318 1.00 97.44 190 LYS A C 1
ATOM 1461 O O . LYS A 1 190 ? -9.573 14.067 0.621 1.00 97.44 190 LYS A O 1
ATOM 1466 N N . PRO A 1 191 ? -9.053 13.046 -1.332 1.00 96.00 191 PRO A N 1
ATOM 1467 C CA . PRO A 1 191 ? -7.807 13.771 -1.503 1.00 96.00 191 PRO A CA 1
ATOM 1468 C C . PRO A 1 191 ? -8.073 15.249 -1.785 1.00 96.00 191 PRO A C 1
ATOM 1470 O O . PRO A 1 191 ? -9.094 15.604 -2.385 1.00 96.00 191 PRO A O 1
ATOM 1473 N N . ASP A 1 192 ? -7.144 16.096 -1.357 1.00 95.56 192 ASP A N 1
ATOM 1474 C CA . ASP A 1 192 ? -7.217 17.550 -1.524 1.00 95.56 192 ASP A CA 1
ATOM 1475 C C . ASP A 1 192 ? -7.057 17.953 -2.994 1.00 95.56 192 ASP A C 1
ATOM 1477 O O . ASP A 1 192 ? -7.522 19.012 -3.419 1.00 95.56 192 ASP A O 1
ATOM 1481 N N . LYS A 1 193 ? -6.407 17.095 -3.788 1.00 90.19 193 LYS A N 1
ATOM 1482 C CA . LYS A 1 193 ? -6.157 17.306 -5.212 1.00 90.19 193 LYS A CA 1
ATOM 1483 C C . LYS A 1 193 ? -6.441 16.029 -6.001 1.00 90.19 193 LYS A C 1
ATOM 1485 O O . LYS A 1 193 ? -6.451 14.927 -5.465 1.00 90.19 193 LYS A O 1
ATOM 1490 N N . ARG A 1 194 ? -6.713 16.170 -7.298 1.00 84.00 194 ARG A N 1
ATOM 1491 C CA . ARG A 1 194 ? -6.868 15.016 -8.204 1.00 84.00 194 ARG A CA 1
ATOM 1492 C C . ARG A 1 194 ? -5.500 14.552 -8.687 1.00 84.00 194 ARG A C 1
ATOM 1494 O O . ARG A 1 194 ? -4.605 15.367 -8.724 1.00 84.00 194 ARG A O 1
ATOM 1501 N N . PRO A 1 195 ? -5.296 13.322 -9.147 1.00 75.00 195 PRO A N 1
ATOM 1502 C CA . PRO A 1 195 ? -4.056 13.012 -9.856 1.00 75.00 195 PRO A CA 1
ATOM 1503 C C . PRO A 1 195 ? -3.907 13.846 -11.150 1.00 75.00 195 PRO A C 1
ATOM 1505 O O . PRO A 1 195 ? -4.918 14.128 -11.793 1.00 75.00 195 PRO A O 1
ATOM 1508 N N . PHE A 1 196 ? -2.672 14.204 -11.536 1.00 74.00 196 PHE A N 1
ATOM 1509 C CA . PHE A 1 196 ? -2.325 14.913 -12.792 1.00 74.00 196 PHE A CA 1
ATOM 1510 C C . PHE A 1 196 ? -2.909 16.335 -12.976 1.00 74.00 196 PHE A C 1
ATOM 1512 O O . PHE A 1 196 ? -3.436 16.650 -14.043 1.00 74.00 196 PHE A O 1
ATOM 1519 N N . HIS A 1 197 ? -2.831 17.181 -11.948 1.00 65.00 197 HIS A N 1
ATOM 1520 C CA . HIS A 1 197 ? -3.174 18.612 -12.016 1.00 65.00 197 HIS A CA 1
ATOM 1521 C C . HIS A 1 197 ? -1.933 19.491 -12.172 1.00 65.00 197 HIS A C 1
ATOM 1523 O O . HIS A 1 197 ? -0.831 19.012 -11.819 1.00 65.00 197 HIS A O 1
#

Foldseek 3Di:
DDPVLQLQLVPPCQQFLVCVVVVVVLVVVVVVVHNVSSNVSSVCCVDPVNLVVQVVLQLVCLQQDPPADALVCLVVQLVVQCVVPVRCSNVCSVRRRNVSNVRPDHNPPHAPDLLADDDPAAAEQEAECAEPPQHRVNSVVSQVSNNRYAYEYEPDGHHDNVSQAFPVVVVQVCCCVPVVDHDHRPHYTYGPDHRPD